Protein AF-A0A0L0VH19-F1 (afdb_monomer)

Sequence (248 aa):
MTRPLTIPPARSSHPLSLPSEVLTHKTHKNLTMKTFSLPVAFKRSDIYTRKRARSWRNSGPTYSRPVLSSCKFTTSSSNLLPYFDSHQFVTRLENEGLNREQSEGLMLAIEQVIDESMKNLITGLVTRIDFAKLKSEIQLVEKQDFALLKSENERLISELEKLKQRLREEITRTQASVRLDLNLEKGRIRDELGVRELKIREVDTRIEGEIGNLRTTMESVKFNILQYVVGTVASGGALLLAYIRMFR

Structure (mmCIF, N/CA/C/O backbone):
data_AF-A0A0L0VH19-F1
#
_entry.id   AF-A0A0L0VH19-F1
#
loop_
_atom_site.group_PDB
_atom_site.id
_atom_site.type_symbol
_atom_site.label_atom_id
_atom_site.label_alt_id
_atom_site.label_comp_id
_atom_site.label_asym_id
_atom_site.label_entity_id
_atom_site.label_seq_id
_atom_site.pdbx_PDB_ins_code
_atom_site.Cartn_x
_atom_site.Cartn_y
_atom_site.Cartn_z
_atom_site.occupancy
_atom_site.B_iso_or_equiv
_atom_site.auth_seq_id
_atom_site.auth_comp_id
_atom_site.auth_asym_id
_atom_site.auth_atom_id
_atom_site.pdbx_PDB_model_num
ATOM 1 N N . MET A 1 1 ? 0.232 -77.582 6.428 1.00 39.34 1 MET A N 1
ATOM 2 C CA . MET A 1 1 ? 1.529 -78.115 5.959 1.00 39.34 1 MET A CA 1
ATOM 3 C C . MET A 1 1 ? 2.062 -77.143 4.906 1.00 39.34 1 MET A C 1
ATOM 5 O O . MET A 1 1 ? 1.420 -76.990 3.884 1.00 39.34 1 MET A O 1
ATOM 9 N N . THR A 1 2 ? 2.974 -76.231 5.288 1.00 44.34 2 THR A N 1
ATOM 10 C CA . THR A 1 2 ? 4.435 -76.272 4.971 1.00 44.34 2 THR A CA 1
ATOM 11 C C . THR A 1 2 ? 4.718 -75.875 3.511 1.00 44.34 2 THR A C 1
ATOM 13 O O . THR A 1 2 ? 4.279 -76.599 2.637 1.00 44.34 2 THR A O 1
ATOM 16 N N . ARG A 1 3 ? 5.430 -74.808 3.110 1.00 50.88 3 ARG A N 1
ATOM 17 C CA . ARG A 1 3 ? 6.439 -73.878 3.677 1.00 50.88 3 ARG A CA 1
ATOM 18 C C . ARG A 1 3 ? 6.490 -72.606 2.784 1.00 50.88 3 ARG A C 1
ATOM 20 O O . ARG A 1 3 ? 6.230 -72.744 1.592 1.00 50.88 3 ARG A O 1
ATOM 27 N N . PRO A 1 4 ? 6.938 -71.435 3.275 1.00 54.12 4 PRO A N 1
ATOM 28 C CA . PRO A 1 4 ? 7.469 -70.351 2.440 1.00 54.12 4 PRO A CA 1
ATOM 29 C C . PRO A 1 4 ? 9.003 -70.246 2.573 1.00 54.12 4 PRO A C 1
ATOM 31 O O . PRO A 1 4 ? 9.503 -70.323 3.690 1.00 54.12 4 PRO A O 1
ATOM 34 N N . LEU A 1 5 ? 9.736 -70.090 1.461 1.00 41.78 5 LEU A N 1
ATOM 35 C CA . LEU A 1 5 ? 11.141 -69.620 1.326 1.00 41.78 5 LEU A CA 1
ATOM 36 C C . LEU A 1 5 ? 11.523 -69.794 -0.169 1.00 41.78 5 LEU A C 1
ATOM 38 O O . LEU A 1 5 ? 11.070 -70.756 -0.775 1.00 41.78 5 LEU A O 1
ATOM 42 N N . THR A 1 6 ? 12.269 -68.961 -0.897 1.00 54.12 6 THR A N 1
ATOM 43 C CA . THR A 1 6 ? 13.451 -68.145 -0.592 1.00 54.12 6 THR A CA 1
ATOM 44 C C . THR A 1 6 ? 13.657 -67.171 -1.764 1.00 54.12 6 THR A C 1
ATOM 46 O O . THR A 1 6 ? 13.583 -67.585 -2.919 1.00 54.12 6 THR A O 1
ATOM 49 N N . ILE A 1 7 ? 13.965 -65.903 -1.486 1.00 54.72 7 ILE A N 1
ATOM 50 C CA . ILE A 1 7 ? 14.471 -64.934 -2.476 1.00 54.72 7 ILE A CA 1
ATOM 51 C C . ILE A 1 7 ? 16.005 -65.072 -2.528 1.00 54.72 7 ILE A C 1
ATOM 53 O O . ILE A 1 7 ? 16.630 -64.950 -1.472 1.00 54.72 7 ILE A O 1
ATOM 57 N N . PRO A 1 8 ? 16.643 -65.312 -3.690 1.00 63.41 8 PRO A N 1
ATOM 58 C CA . PRO A 1 8 ? 18.100 -65.246 -3.812 1.00 63.41 8 PRO A CA 1
ATOM 59 C C . PRO A 1 8 ? 18.590 -63.800 -4.070 1.00 63.41 8 PRO A C 1
ATOM 61 O O . PRO A 1 8 ? 17.935 -63.064 -4.812 1.00 63.41 8 PRO A O 1
ATOM 64 N N . PRO A 1 9 ? 19.734 -63.368 -3.499 1.00 48.53 9 PRO A N 1
ATOM 65 C CA . PRO A 1 9 ? 20.272 -62.024 -3.704 1.00 48.53 9 PRO A CA 1
ATOM 66 C C . PRO A 1 9 ? 21.193 -61.888 -4.935 1.00 48.53 9 PRO A C 1
ATOM 68 O O . PRO A 1 9 ? 21.883 -62.820 -5.335 1.00 48.53 9 PRO A O 1
ATOM 71 N N . ALA A 1 10 ? 21.174 -60.663 -5.473 1.00 44.22 10 ALA A N 1
ATOM 72 C CA . ALA A 1 10 ? 22.127 -59.934 -6.322 1.00 44.22 10 ALA A CA 1
ATOM 73 C C . ALA A 1 10 ? 23.253 -60.698 -7.053 1.00 44.22 10 ALA A C 1
ATOM 75 O O . ALA A 1 10 ? 24.201 -61.190 -6.444 1.00 44.22 10 ALA A O 1
ATOM 76 N N . ARG A 1 11 ? 23.245 -60.608 -8.393 1.00 38.66 11 ARG A N 1
ATOM 77 C CA . ARG A 1 11 ? 24.418 -60.862 -9.241 1.00 38.66 11 ARG A CA 1
ATOM 78 C C . ARG A 1 11 ? 24.896 -59.557 -9.874 1.00 38.66 11 ARG A C 1
ATOM 80 O O . ARG A 1 11 ? 24.211 -58.972 -10.710 1.00 38.66 11 ARG A O 1
ATOM 87 N N . SER A 1 12 ? 26.077 -59.119 -9.454 1.00 42.97 12 SER A N 1
ATOM 88 C CA . SER A 1 12 ? 26.870 -58.076 -10.093 1.00 42.97 12 SER A CA 1
ATOM 89 C C . SER A 1 12 ? 27.322 -58.532 -11.483 1.00 42.97 12 SER A C 1
ATOM 91 O O . SER A 1 12 ? 27.797 -59.652 -11.668 1.00 42.97 12 SER A O 1
ATOM 93 N N . SER A 1 13 ? 27.194 -57.652 -12.472 1.00 42.62 13 SER A N 1
ATOM 94 C CA . SER A 1 13 ? 27.927 -57.770 -13.732 1.00 42.62 13 SER A CA 1
ATOM 95 C C . SER A 1 13 ? 28.378 -56.382 -14.172 1.00 42.62 13 SER A C 1
ATOM 97 O O . SER A 1 13 ? 27.581 -55.512 -14.509 1.00 42.62 13 SER A O 1
ATOM 99 N N . HIS A 1 14 ? 29.691 -56.179 -14.081 1.00 49.25 14 HIS A N 1
ATOM 100 C CA . HIS A 1 14 ? 30.424 -55.130 -14.779 1.00 49.25 14 HIS A CA 1
ATOM 101 C C . HIS A 1 14 ? 30.235 -55.271 -16.297 1.00 49.25 14 HIS A C 1
ATOM 103 O O . HIS A 1 14 ? 30.039 -56.386 -16.787 1.00 49.25 14 HIS A O 1
ATOM 109 N N . PRO A 1 15 ? 30.457 -54.184 -17.051 1.00 45.97 15 PRO A N 1
ATOM 110 C CA . PRO A 1 15 ? 31.447 -54.327 -18.111 1.00 45.97 15 PRO A CA 1
ATOM 111 C C . PRO A 1 15 ? 32.451 -53.168 -18.202 1.00 45.97 15 PRO A C 1
ATOM 113 O O . PRO A 1 15 ? 32.107 -51.993 -18.137 1.00 45.97 15 PRO A O 1
ATOM 116 N N . LEU A 1 16 ? 33.702 -53.600 -18.371 1.00 36.62 16 LEU A N 1
ATOM 117 C CA . LEU A 1 16 ? 34.764 -53.095 -19.247 1.00 36.62 16 LEU A CA 1
ATOM 118 C C . LEU A 1 16 ? 35.017 -51.580 -19.362 1.00 36.62 16 LEU A C 1
ATOM 120 O O . LEU A 1 16 ? 34.357 -50.841 -20.084 1.00 36.62 16 LEU A O 1
ATOM 124 N N . SER A 1 17 ? 36.141 -51.202 -18.761 1.00 37.06 17 SER A N 1
ATOM 125 C CA . SER A 1 17 ? 37.019 -50.083 -19.099 1.00 37.06 17 SER A CA 1
ATOM 126 C C . SER A 1 17 ? 37.873 -50.342 -20.353 1.00 37.06 17 SER A C 1
ATOM 128 O O . SER A 1 17 ? 38.359 -51.464 -20.500 1.00 37.06 17 SER A O 1
ATOM 130 N N . LEU A 1 18 ? 38.139 -49.287 -21.147 1.00 39.41 18 LEU A N 1
ATOM 131 C CA . LEU A 1 18 ? 39.429 -48.823 -21.741 1.00 39.41 18 LEU A CA 1
ATOM 132 C C . LEU A 1 18 ? 39.170 -47.995 -23.033 1.00 39.41 18 LEU A C 1
ATOM 134 O O . LEU A 1 18 ? 38.165 -48.257 -23.689 1.00 39.41 18 LEU A O 1
ATOM 138 N N . PRO A 1 19 ? 40.083 -47.114 -23.508 1.00 44.50 19 PRO A N 1
ATOM 139 C CA . PRO A 1 19 ? 41.173 -46.410 -22.830 1.00 44.50 19 PRO A CA 1
ATOM 140 C C . PRO A 1 19 ? 41.193 -44.881 -23.085 1.00 44.50 19 PRO A C 1
ATOM 142 O O . PRO A 1 19 ? 40.428 -44.314 -23.858 1.00 44.50 19 PRO A O 1
ATOM 145 N N . SER A 1 20 ? 42.126 -44.253 -22.379 1.00 33.34 20 SER A N 1
ATOM 146 C CA . SER A 1 20 ? 42.524 -42.850 -22.322 1.00 33.34 20 SER A CA 1
ATOM 147 C C . SER A 1 20 ? 42.915 -42.209 -23.659 1.00 33.34 20 SER A C 1
ATOM 149 O O . SER A 1 20 ? 43.685 -42.793 -24.415 1.00 33.34 20 SER A O 1
ATOM 151 N N . GLU A 1 21 ? 42.557 -40.936 -23.843 1.00 35.59 21 GLU A N 1
ATOM 152 C CA . GLU A 1 21 ? 43.347 -40.014 -24.661 1.00 35.59 21 GLU A CA 1
ATOM 153 C C . GLU A 1 21 ? 43.535 -38.673 -23.939 1.00 35.59 21 GLU A C 1
ATOM 155 O O . GLU A 1 21 ? 42.677 -38.176 -23.209 1.00 35.59 21 GLU A O 1
ATOM 160 N N . VAL A 1 22 ? 44.752 -38.167 -24.076 1.00 38.25 22 VAL A N 1
ATOM 161 C CA . VAL A 1 22 ? 45.419 -37.134 -23.291 1.00 38.25 22 VAL A CA 1
ATOM 162 C C . VAL A 1 22 ? 45.437 -35.851 -24.117 1.00 38.25 22 VAL A C 1
ATOM 164 O O . VAL A 1 22 ? 45.940 -35.917 -25.229 1.00 38.25 22 VAL A O 1
ATOM 167 N N . LEU A 1 23 ? 45.015 -34.694 -23.580 1.00 33.19 23 LEU A N 1
ATOM 168 C CA . LEU A 1 23 ? 45.788 -33.441 -23.711 1.00 33.19 23 LEU A CA 1
ATOM 169 C C . LEU A 1 23 ? 45.236 -32.255 -22.884 1.00 33.19 23 LEU A C 1
ATOM 171 O O . LEU A 1 23 ? 44.138 -31.751 -23.094 1.00 33.19 23 LEU A O 1
ATOM 175 N N . THR A 1 24 ? 46.122 -31.757 -22.017 1.00 39.09 24 THR A N 1
ATOM 176 C CA . THR A 1 24 ? 46.373 -30.348 -21.642 1.00 39.09 24 THR A CA 1
ATOM 177 C C . THR A 1 24 ? 45.331 -29.517 -20.883 1.00 39.09 24 THR A C 1
ATOM 179 O O . THR A 1 24 ? 44.468 -28.852 -21.443 1.00 39.09 24 THR A O 1
ATOM 182 N N . HIS A 1 25 ? 45.580 -29.432 -19.571 1.00 37.22 25 HIS A N 1
ATOM 183 C CA . HIS A 1 25 ? 45.718 -28.209 -18.764 1.00 37.22 25 HIS A CA 1
ATOM 184 C C . HIS A 1 25 ? 45.239 -26.871 -19.369 1.00 37.22 25 HIS A C 1
ATOM 186 O O . HIS A 1 25 ? 45.912 -26.279 -20.212 1.00 37.22 25 HIS A O 1
ATOM 192 N N . LYS A 1 26 ? 44.244 -26.256 -18.713 1.00 38.09 26 LYS A N 1
ATOM 193 C CA . LYS A 1 26 ? 44.323 -24.824 -18.386 1.00 38.09 26 LYS A CA 1
ATOM 194 C C . LYS A 1 26 ? 43.669 -24.523 -17.041 1.00 38.09 26 LYS A C 1
ATOM 196 O O . LYS A 1 26 ? 42.455 -24.474 -16.886 1.00 38.09 26 LYS A O 1
ATOM 201 N N . THR A 1 27 ? 44.534 -24.322 -16.059 1.00 39.97 27 THR A N 1
ATOM 202 C CA . THR A 1 27 ? 44.234 -23.895 -14.698 1.00 39.97 27 THR A CA 1
ATOM 203 C C . THR A 1 27 ? 43.676 -22.470 -14.729 1.00 39.97 27 THR A C 1
ATOM 205 O O . THR A 1 27 ? 44.427 -21.530 -14.986 1.00 39.97 27 THR A O 1
ATOM 208 N N . HIS A 1 28 ? 42.386 -22.277 -14.444 1.00 38.16 28 HIS A N 1
ATOM 209 C CA . HIS A 1 28 ? 41.876 -20.968 -14.034 1.00 38.16 28 HIS A CA 1
ATOM 210 C C . HIS A 1 28 ? 41.337 -21.025 -12.609 1.00 38.16 28 HIS A C 1
ATOM 212 O O . HIS A 1 28 ? 40.537 -21.867 -12.218 1.00 38.16 28 HIS A O 1
ATOM 218 N N . LYS A 1 29 ? 41.929 -20.128 -11.835 1.00 45.19 29 LYS A N 1
ATOM 219 C CA . LYS A 1 29 ? 41.914 -19.972 -10.394 1.00 45.19 29 LYS A CA 1
ATOM 220 C C . LYS A 1 29 ? 40.495 -19.687 -9.892 1.00 45.19 29 LYS A C 1
ATOM 222 O O . LYS A 1 29 ? 39.742 -18.965 -10.538 1.00 45.19 29 LYS A O 1
ATOM 227 N N . ASN A 1 30 ? 40.205 -20.239 -8.715 1.00 46.56 30 ASN A N 1
ATOM 228 C CA . ASN A 1 30 ? 39.099 -19.911 -7.818 1.00 46.56 30 ASN A CA 1
ATOM 229 C C . ASN A 1 30 ? 38.545 -18.489 -7.996 1.00 46.56 30 ASN A C 1
ATOM 231 O O . ASN A 1 30 ? 39.258 -17.516 -7.752 1.00 46.56 30 ASN A O 1
ATOM 235 N N . LEU A 1 31 ? 37.247 -18.384 -8.278 1.00 42.22 31 LEU A N 1
ATOM 236 C CA . LEU A 1 31 ? 36.473 -17.212 -7.893 1.00 42.22 31 LEU A CA 1
ATOM 237 C C . LEU A 1 31 ? 35.235 -17.688 -7.137 1.00 42.22 31 LEU A C 1
ATOM 239 O O . LEU A 1 31 ? 34.193 -18.003 -7.705 1.00 42.22 31 LEU A O 1
ATOM 243 N N . THR A 1 32 ? 35.394 -17.779 -5.821 1.00 47.69 32 THR A N 1
ATOM 244 C CA . THR A 1 32 ? 34.303 -17.847 -4.856 1.00 47.69 32 THR A CA 1
ATOM 245 C C . THR A 1 32 ? 33.336 -16.704 -5.152 1.00 47.69 32 THR A C 1
ATOM 247 O O . THR A 1 32 ? 33.653 -15.533 -4.938 1.00 47.69 32 THR A O 1
ATOM 250 N N . MET A 1 33 ? 32.150 -17.039 -5.658 1.00 36.50 33 MET A N 1
ATOM 251 C CA . MET A 1 33 ? 31.017 -16.121 -5.731 1.00 36.50 33 MET A CA 1
ATOM 252 C C . MET A 1 33 ? 30.623 -15.756 -4.298 1.00 36.50 33 MET A C 1
ATOM 254 O O . MET A 1 33 ? 29.826 -16.438 -3.659 1.00 36.50 33 MET A O 1
ATOM 258 N N . LYS A 1 34 ? 31.225 -14.689 -3.762 1.00 40.28 34 LYS A N 1
ATOM 259 C CA . LYS A 1 34 ? 30.694 -13.996 -2.591 1.00 40.28 34 LYS A CA 1
ATOM 260 C C . LYS A 1 34 ? 29.298 -13.511 -2.968 1.00 40.28 34 LYS A C 1
ATOM 262 O O . LYS A 1 34 ? 29.158 -12.591 -3.769 1.00 40.28 34 LYS A O 1
ATOM 267 N N . THR A 1 35 ? 28.277 -14.131 -2.385 1.00 47.16 35 THR A N 1
ATOM 268 C CA . THR A 1 35 ? 26.933 -13.564 -2.270 1.00 47.16 35 THR A CA 1
ATOM 269 C C . THR A 1 35 ? 27.062 -12.154 -1.708 1.00 47.16 35 THR A C 1
ATOM 271 O O . THR A 1 35 ? 27.354 -11.965 -0.529 1.00 47.16 35 THR A O 1
ATOM 274 N N . PHE A 1 36 ? 26.914 -11.167 -2.586 1.00 39.56 36 PHE A N 1
ATOM 275 C CA . PHE A 1 36 ? 26.941 -9.755 -2.245 1.00 39.56 36 PHE A CA 1
ATOM 276 C C . PHE A 1 36 ? 25.609 -9.416 -1.568 1.00 39.56 36 PHE A C 1
ATOM 278 O O . PHE A 1 36 ? 24.605 -9.131 -2.219 1.00 39.56 36 PHE A O 1
ATOM 285 N N . SER A 1 37 ? 25.581 -9.496 -0.242 1.00 46.84 37 SER A N 1
ATOM 286 C CA . SER A 1 37 ? 24.578 -8.825 0.575 1.00 46.84 37 SER A CA 1
ATOM 287 C C . SER A 1 37 ? 24.828 -7.320 0.478 1.00 46.84 37 SER A C 1
ATOM 289 O O . SER A 1 37 ? 25.727 -6.778 1.117 1.00 46.84 37 SER A O 1
ATOM 291 N N . LEU A 1 38 ? 24.056 -6.633 -0.365 1.00 41.97 38 LEU A N 1
ATOM 292 C CA . LEU A 1 38 ? 24.050 -5.173 -0.385 1.00 41.97 38 LEU A CA 1
ATOM 293 C C . LEU A 1 38 ? 23.340 -4.649 0.876 1.00 41.97 38 LEU A C 1
ATOM 295 O O . LEU A 1 38 ? 22.212 -5.071 1.147 1.00 41.97 38 LEU A O 1
ATOM 299 N N . PRO A 1 39 ? 23.935 -3.705 1.627 1.00 46.62 39 PRO A N 1
ATOM 300 C CA . PRO A 1 39 ? 23.187 -2.922 2.594 1.00 46.62 39 PRO A CA 1
ATOM 301 C C . PRO A 1 39 ? 22.273 -1.964 1.821 1.00 46.62 39 PRO A C 1
ATOM 303 O O . PRO A 1 39 ? 22.735 -1.136 1.035 1.00 46.62 39 PRO A O 1
ATOM 306 N N . VAL A 1 40 ? 20.961 -2.068 2.027 1.00 48.75 40 VAL A N 1
ATOM 307 C CA . VAL A 1 40 ? 20.004 -1.083 1.509 1.00 48.75 40 VAL A CA 1
ATOM 308 C C . VAL A 1 40 ? 20.131 0.186 2.354 1.00 48.75 40 VAL A C 1
ATOM 310 O O . VAL A 1 40 ? 19.414 0.385 3.329 1.00 48.75 40 VAL A O 1
ATOM 313 N N . ALA A 1 41 ? 21.065 1.059 1.983 1.00 51.12 41 ALA A N 1
ATOM 314 C CA . ALA A 1 41 ? 21.021 2.465 2.360 1.00 51.12 41 ALA A CA 1
ATOM 315 C C . ALA A 1 41 ? 20.070 3.176 1.386 1.00 51.12 41 ALA A C 1
ATOM 317 O O . ALA A 1 41 ? 20.467 3.664 0.328 1.00 51.12 41 ALA A O 1
ATOM 318 N N . PHE A 1 42 ? 18.780 3.178 1.723 1.00 40.44 42 PHE A N 1
ATOM 319 C CA . PHE A 1 42 ? 17.744 3.874 0.965 1.00 40.44 42 PHE A CA 1
ATOM 320 C C . PHE A 1 42 ? 17.840 5.380 1.242 1.00 40.44 42 PHE A C 1
ATOM 322 O O . PHE A 1 42 ? 17.275 5.895 2.207 1.00 40.44 42 PHE A O 1
ATOM 329 N N . LYS A 1 43 ? 18.595 6.098 0.405 1.00 42.28 43 LYS A N 1
ATOM 330 C CA . LYS A 1 43 ? 18.593 7.562 0.394 1.00 42.28 43 LYS A CA 1
ATOM 331 C C . LYS A 1 43 ? 17.300 8.017 -0.282 1.00 42.28 43 LYS A C 1
ATOM 333 O O . LYS A 1 43 ? 17.128 7.871 -1.487 1.00 42.28 43 LYS A O 1
ATOM 338 N N . ARG A 1 44 ? 16.370 8.496 0.541 1.00 42.09 44 ARG A N 1
ATOM 339 C CA . ARG A 1 44 ? 15.038 8.973 0.163 1.00 42.09 44 ARG A CA 1
ATOM 340 C C . ARG A 1 44 ? 15.188 10.257 -0.664 1.00 42.09 44 ARG A C 1
ATOM 342 O O . ARG A 1 44 ? 15.421 11.319 -0.100 1.00 42.09 44 ARG A O 1
ATOM 349 N N . SER A 1 45 ? 15.120 10.159 -1.990 1.00 39.62 45 SER A N 1
ATOM 350 C CA . SER A 1 45 ? 14.823 11.304 -2.850 1.00 39.62 45 SER A CA 1
ATOM 351 C C . SER A 1 45 ? 13.311 11.372 -3.038 1.00 39.62 45 SER A C 1
ATOM 353 O O . SER A 1 45 ? 12.677 10.456 -3.565 1.00 39.62 45 SER A O 1
ATOM 355 N N . ASP A 1 46 ? 12.730 12.449 -2.523 1.00 46.56 46 ASP A N 1
ATOM 356 C CA . ASP A 1 46 ? 11.309 12.749 -2.597 1.00 46.56 46 ASP A CA 1
ATOM 357 C C . ASP A 1 46 ? 10.866 12.930 -4.055 1.00 46.56 46 ASP A C 1
ATOM 359 O O . ASP A 1 46 ? 11.120 13.958 -4.680 1.00 46.56 46 ASP A O 1
ATOM 363 N N . ILE A 1 47 ? 10.152 11.941 -4.596 1.00 46.44 47 ILE A N 1
ATOM 364 C CA . ILE A 1 47 ? 9.308 12.126 -5.780 1.00 46.44 47 ILE A CA 1
ATOM 365 C C . ILE A 1 47 ? 7.875 12.305 -5.279 1.00 46.44 47 ILE A C 1
ATOM 367 O O . ILE A 1 47 ? 7.129 11.349 -5.064 1.00 46.44 47 ILE A O 1
ATOM 371 N N . TYR A 1 48 ? 7.494 13.565 -5.075 1.00 41.84 48 TYR A N 1
ATOM 372 C CA . TYR A 1 48 ? 6.116 13.971 -4.813 1.00 41.84 48 TYR A CA 1
ATOM 373 C C . TYR A 1 48 ? 5.263 13.725 -6.068 1.00 41.84 48 TYR A C 1
ATOM 375 O O . TYR A 1 48 ? 5.111 14.594 -6.922 1.00 41.84 48 TYR A O 1
ATOM 383 N N . THR A 1 49 ? 4.642 12.550 -6.176 1.00 49.59 49 THR A N 1
ATOM 384 C CA . THR A 1 49 ? 3.441 12.407 -7.009 1.00 49.59 49 THR A CA 1
ATOM 385 C C . THR A 1 49 ? 2.223 12.656 -6.132 1.00 49.59 49 THR A C 1
ATOM 387 O O . THR A 1 49 ? 1.728 11.796 -5.408 1.00 49.59 49 THR A O 1
ATOM 390 N N . ARG A 1 50 ? 1.731 13.897 -6.181 1.00 43.59 50 ARG A N 1
ATOM 391 C CA . ARG A 1 50 ? 0.485 14.328 -5.542 1.00 43.59 50 ARG A CA 1
ATOM 392 C C . ARG A 1 50 ? -0.710 13.717 -6.282 1.00 43.59 50 ARG A C 1
ATOM 394 O O . ARG A 1 50 ? -1.437 14.415 -6.982 1.00 43.59 50 ARG A O 1
ATOM 401 N N . LYS A 1 51 ? -0.945 12.411 -6.134 1.00 45.09 51 LYS A N 1
ATOM 402 C CA . LYS A 1 51 ? -2.264 11.843 -6.436 1.00 45.09 51 LYS A CA 1
ATOM 403 C C . LYS A 1 51 ? -3.188 12.177 -5.272 1.00 45.09 51 LYS A C 1
ATOM 405 O O . LYS A 1 51 ? -3.020 11.704 -4.155 1.00 45.09 51 LYS A O 1
ATOM 410 N N . ARG A 1 52 ? -4.128 13.075 -5.568 1.00 42.22 52 ARG A N 1
ATOM 411 C CA . ARG A 1 52 ? -5.224 13.559 -4.725 1.00 42.22 52 ARG A CA 1
ATOM 412 C C . ARG A 1 52 ? -5.849 12.387 -3.959 1.00 42.22 52 ARG A C 1
ATOM 414 O O . ARG A 1 52 ? -6.589 11.592 -4.536 1.00 42.22 52 ARG A O 1
ATOM 421 N N . ALA A 1 53 ? -5.516 12.282 -2.674 1.00 41.56 53 ALA A N 1
ATOM 422 C CA . ALA A 1 53 ? -6.145 11.349 -1.758 1.00 41.56 53 ALA A CA 1
ATOM 423 C C . ALA A 1 53 ? -7.649 11.636 -1.763 1.00 41.56 53 ALA A C 1
ATOM 425 O O . ALA A 1 53 ? -8.085 12.734 -1.407 1.00 41.56 53 ALA A O 1
ATOM 426 N N . ARG A 1 54 ? -8.446 10.664 -2.218 1.00 45.56 54 ARG A N 1
ATOM 427 C CA . ARG A 1 54 ? -9.873 10.651 -1.902 1.00 45.56 54 ARG A CA 1
ATOM 428 C C . ARG A 1 54 ? -9.943 10.612 -0.384 1.00 45.56 54 ARG A C 1
ATOM 430 O O . ARG A 1 54 ? -9.307 9.757 0.228 1.00 45.56 54 ARG A O 1
ATOM 437 N N . SER A 1 55 ? -10.615 11.596 0.203 1.00 43.06 55 SER A N 1
ATOM 438 C CA . SER A 1 55 ? -10.777 11.666 1.643 1.00 43.06 55 SER A CA 1
ATOM 439 C C . SER A 1 55 ? -11.437 10.374 2.106 1.00 43.06 55 SER A C 1
ATOM 441 O O . SER A 1 55 ? -12.603 10.104 1.818 1.00 43.06 55 SER A O 1
ATOM 443 N N . TRP A 1 56 ? -10.669 9.563 2.824 1.00 37.69 56 TRP A N 1
ATOM 444 C CA . TRP A 1 56 ? -11.237 8.608 3.752 1.00 37.69 56 TRP A CA 1
ATOM 445 C C . TRP A 1 56 ? -11.933 9.464 4.800 1.00 37.69 56 TRP A C 1
ATOM 447 O O . TRP A 1 56 ? -11.315 10.016 5.709 1.00 37.69 56 TRP A O 1
ATOM 457 N N . ARG A 1 57 ? -13.224 9.704 4.570 1.00 38.50 57 ARG A N 1
ATOM 458 C CA . ARG A 1 57 ? -14.126 10.255 5.566 1.00 38.50 57 ARG A CA 1
ATOM 459 C C . ARG A 1 57 ? -14.174 9.179 6.648 1.00 38.50 57 ARG A C 1
ATOM 461 O O . ARG A 1 57 ? -14.915 8.214 6.526 1.00 38.50 57 ARG A O 1
ATOM 468 N N . ASN A 1 58 ? -13.274 9.294 7.623 1.00 44.66 58 ASN A N 1
ATOM 469 C CA . ASN A 1 58 ? -13.267 8.478 8.824 1.00 44.66 58 ASN A CA 1
ATOM 470 C C . ASN A 1 58 ? -14.590 8.732 9.547 1.00 44.66 58 ASN A C 1
ATOM 472 O O . ASN A 1 58 ? -14.714 9.672 10.327 1.00 44.66 58 ASN A O 1
ATOM 476 N N . SER A 1 59 ? -15.586 7.894 9.291 1.00 46.97 59 SER A N 1
ATOM 477 C CA . SER A 1 59 ? -16.600 7.560 10.279 1.00 46.97 59 SER A CA 1
ATOM 478 C C . SER A 1 59 ? -15.889 6.744 11.357 1.00 46.97 59 SER A C 1
ATOM 480 O O . SER A 1 59 ? -15.881 5.516 11.339 1.00 46.97 59 SER A O 1
ATOM 482 N N . GLY A 1 60 ? -15.190 7.447 12.254 1.00 42.00 60 GLY A N 1
ATOM 483 C CA . GLY A 1 60 ? -14.720 6.846 13.495 1.00 42.00 60 GLY A CA 1
ATOM 484 C C . GLY A 1 60 ? -15.921 6.277 14.259 1.00 42.00 60 GLY A C 1
ATOM 485 O O . GLY A 1 60 ? -17.026 6.811 14.115 1.00 42.00 60 GLY A O 1
ATOM 486 N N . PRO A 1 61 ? -15.744 5.213 15.058 1.00 49.56 61 PRO A N 1
ATOM 487 C CA . PRO A 1 61 ? -16.798 4.771 15.949 1.00 49.56 61 PRO A CA 1
ATOM 488 C C . PRO A 1 61 ? -17.129 5.950 16.859 1.00 49.56 61 PRO A C 1
ATOM 490 O O . PRO A 1 61 ? -16.271 6.448 17.591 1.00 49.56 61 PRO A O 1
ATOM 493 N N . THR A 1 62 ? -18.361 6.439 16.771 1.00 45.25 62 THR A N 1
ATOM 494 C CA . THR A 1 62 ? -18.937 7.300 17.792 1.00 45.25 62 THR A CA 1
ATOM 495 C C . THR A 1 62 ? -18.899 6.499 19.081 1.00 45.25 62 THR A C 1
ATOM 497 O O . THR A 1 62 ? -19.737 5.627 19.296 1.00 45.25 62 THR A O 1
ATOM 500 N N . TYR A 1 63 ? -17.887 6.746 19.911 1.00 43.22 63 TYR A N 1
ATOM 501 C CA . TYR A 1 63 ? -17.914 6.350 21.306 1.00 43.22 63 TYR A CA 1
ATOM 502 C C . TYR A 1 63 ? -19.094 7.094 21.918 1.00 43.22 63 TYR A C 1
ATOM 504 O O . TYR A 1 63 ? -18.988 8.268 22.280 1.00 43.22 63 TYR A O 1
ATOM 512 N N . SER A 1 64 ? -20.248 6.430 21.949 1.00 42.12 64 SER A N 1
ATOM 513 C CA . SER A 1 64 ? -21.373 6.828 22.772 1.00 42.12 64 SER A CA 1
ATOM 514 C C . SER A 1 64 ? -20.838 6.875 24.190 1.00 42.12 64 SER A C 1
ATOM 516 O O . SER A 1 64 ? -20.614 5.843 24.818 1.00 42.12 64 SER A O 1
ATOM 518 N N . ARG A 1 65 ? -20.528 8.088 24.660 1.00 43.62 65 ARG A N 1
ATOM 519 C CA . ARG A 1 65 ? -20.257 8.325 26.072 1.00 43.62 65 ARG A CA 1
ATOM 520 C C . ARG A 1 65 ? -21.406 7.665 26.831 1.00 43.62 65 ARG A C 1
ATOM 522 O O . ARG A 1 65 ? -22.551 7.981 26.491 1.00 43.62 65 ARG A O 1
ATOM 529 N N . PRO A 1 66 ? -21.150 6.780 27.810 1.00 45.25 66 PRO A N 1
ATOM 530 C CA . PRO A 1 66 ? -22.208 6.394 28.717 1.00 45.25 66 PRO A CA 1
ATOM 531 C C . PRO A 1 66 ? -22.699 7.704 29.319 1.00 45.25 66 PRO A C 1
ATOM 533 O O . PRO A 1 66 ? -21.948 8.439 29.968 1.00 45.25 66 PRO A O 1
ATOM 536 N N . VAL A 1 67 ? -23.930 8.064 28.972 1.00 52.28 67 VAL A N 1
ATOM 537 C CA . VAL A 1 67 ? -24.644 9.128 29.647 1.00 52.28 67 VAL A CA 1
ATOM 538 C C . VAL A 1 67 ? -24.775 8.582 31.055 1.00 52.28 67 VAL A C 1
ATOM 540 O O . VAL A 1 67 ? -25.626 7.735 31.307 1.00 52.28 67 VAL A O 1
ATOM 543 N N . LEU A 1 68 ? -23.871 8.983 31.956 1.00 48.31 68 LEU A N 1
ATOM 544 C CA . LEU A 1 68 ? -24.172 8.917 33.373 1.00 48.31 68 LEU A CA 1
ATOM 545 C C . LEU A 1 68 ? -25.426 9.766 33.506 1.00 48.31 68 LEU A C 1
ATOM 547 O O . LEU A 1 68 ? -25.359 10.997 33.509 1.00 48.31 68 LEU A O 1
ATOM 551 N N . SER A 1 69 ? -26.572 9.089 33.507 1.00 53.47 69 SER A N 1
ATOM 552 C CA . SER A 1 69 ? -27.833 9.639 33.948 1.00 53.47 69 SER A CA 1
ATOM 553 C C . SER A 1 69 ? -27.525 10.273 35.287 1.00 53.47 69 SER A C 1
ATOM 555 O O . SER A 1 69 ? -27.227 9.587 36.261 1.00 53.47 69 SER A O 1
ATOM 557 N N . SER A 1 70 ? -27.458 11.603 35.280 1.00 49.81 70 SER A N 1
ATOM 558 C CA . SER A 1 70 ? -27.285 12.407 36.471 1.00 49.81 70 SER A CA 1
ATOM 559 C C . SER A 1 70 ? -28.396 11.972 37.415 1.00 49.81 70 SER A C 1
ATOM 561 O O . SER A 1 70 ? -29.561 12.303 37.190 1.00 49.81 70 SER A O 1
ATOM 563 N N . CYS A 1 71 ? -28.046 11.172 38.425 1.00 43.91 71 CYS A N 1
ATOM 564 C CA . CYS A 1 71 ? -28.895 10.951 39.578 1.00 43.91 71 CYS A CA 1
ATOM 565 C C . CYS A 1 71 ? -29.060 12.323 40.217 1.00 43.91 71 CYS A C 1
ATOM 567 O O . CYS A 1 71 ? -28.240 12.768 41.020 1.00 43.91 71 CYS A O 1
ATOM 569 N N . LYS A 1 72 ? -30.090 13.046 39.779 1.00 43.59 72 LYS A N 1
ATOM 570 C CA . LYS A 1 72 ? -30.575 14.225 40.468 1.00 43.59 72 LYS A CA 1
ATOM 571 C C . LYS A 1 72 ? -31.100 13.702 41.793 1.00 43.59 72 LYS A C 1
ATOM 573 O O . LYS A 1 72 ? -32.211 13.190 41.859 1.00 43.59 72 LYS A O 1
ATOM 578 N N . PHE A 1 73 ? -30.272 13.776 42.829 1.00 46.16 73 PHE A N 1
ATOM 579 C CA . PHE A 1 73 ? -30.737 13.648 44.198 1.00 46.16 73 PHE A CA 1
ATOM 580 C C . PHE A 1 73 ? -31.665 14.834 44.453 1.00 46.16 73 PHE A C 1
ATOM 582 O O . PHE A 1 73 ? -31.233 15.927 44.807 1.00 46.16 73 PHE A O 1
ATOM 589 N N . THR A 1 74 ? -32.952 14.647 44.185 1.00 48.50 74 THR A N 1
ATOM 590 C CA . THR A 1 74 ? -33.993 15.517 44.710 1.00 48.50 74 THR A CA 1
ATOM 591 C C . THR A 1 74 ? -33.997 15.318 46.213 1.00 48.50 74 THR A C 1
ATOM 593 O O . THR A 1 74 ? -34.424 14.274 46.700 1.00 48.50 74 THR A O 1
ATOM 596 N N . THR A 1 75 ? -33.502 16.306 46.954 1.00 49.28 75 THR A N 1
ATOM 597 C CA . THR A 1 75 ? -33.808 16.419 48.376 1.00 49.28 75 THR A CA 1
ATOM 598 C C . THR A 1 75 ? -35.316 16.598 48.459 1.00 49.28 75 THR A C 1
ATOM 600 O O . THR A 1 75 ? -35.833 17.651 48.081 1.00 49.28 75 THR A O 1
ATOM 603 N N . SER A 1 76 ? -36.031 15.548 48.857 1.00 50.28 76 SER A N 1
ATOM 604 C CA . SER A 1 76 ? -37.439 15.650 49.220 1.00 50.28 76 SER A CA 1
ATOM 605 C C . SER A 1 76 ? -37.568 16.810 50.197 1.00 50.28 76 SER A C 1
ATOM 607 O O . SER A 1 76 ? -36.904 16.808 51.236 1.00 50.28 76 SER A O 1
ATOM 609 N N . SER A 1 77 ? -38.337 17.828 49.805 1.00 51.38 77 SER A N 1
ATOM 610 C CA . SER A 1 77 ? -38.614 19.016 50.602 1.00 51.38 77 SER A CA 1
ATOM 611 C C . SER A 1 77 ? -38.900 18.585 52.033 1.00 51.38 77 SER A C 1
ATOM 613 O O . SER A 1 77 ? -39.680 17.657 52.242 1.00 51.38 77 SER A O 1
ATOM 615 N N . SER A 1 78 ? -38.223 19.208 52.997 1.00 52.62 78 SER A N 1
ATOM 616 C CA . SER A 1 78 ? -38.461 18.998 54.419 1.00 52.62 78 SER A CA 1
ATOM 617 C C . SER A 1 78 ? -39.952 19.182 54.682 1.00 52.62 78 SER A C 1
ATOM 619 O O . SER A 1 78 ? -40.436 20.313 54.743 1.00 52.62 78 SER A O 1
ATOM 621 N N . ASN A 1 79 ? -40.688 18.073 54.769 1.00 53.91 79 ASN A N 1
ATOM 622 C CA . ASN A 1 79 ? -42.040 18.081 55.290 1.00 53.91 79 ASN A CA 1
ATOM 623 C C . ASN A 1 79 ? -41.913 18.704 56.675 1.00 53.91 79 ASN A C 1
ATOM 625 O O . ASN A 1 79 ? -41.202 18.165 57.522 1.00 53.91 79 ASN A O 1
ATOM 629 N N . LEU A 1 80 ? -42.505 19.887 56.849 1.00 52.59 80 LEU A N 1
ATOM 630 C CA . LEU A 1 80 ? -42.657 20.530 58.145 1.00 52.59 80 LEU A CA 1
ATOM 631 C C . LEU A 1 80 ? -43.186 19.456 59.093 1.00 52.59 80 LEU A C 1
ATOM 633 O O . LEU A 1 80 ? -44.294 18.957 58.895 1.00 52.59 80 LEU A O 1
ATOM 637 N N . LEU A 1 81 ? -42.340 19.026 60.031 1.00 57.34 81 LEU A N 1
ATOM 638 C CA . LEU A 1 81 ? -42.689 17.994 60.995 1.00 57.34 81 LEU A CA 1
ATOM 639 C C . LEU A 1 81 ? -43.983 18.461 61.679 1.00 57.34 81 LEU A C 1
ATOM 641 O O . LEU A 1 81 ? -44.000 19.598 62.162 1.00 57.34 81 LEU A O 1
ATOM 645 N N . PRO A 1 82 ? -45.068 17.668 61.696 1.00 59.78 82 PRO A N 1
ATOM 646 C CA . PRO A 1 82 ? -46.262 18.033 62.443 1.00 59.78 82 PRO A CA 1
ATOM 647 C C . PRO A 1 82 ? -45.866 18.189 63.915 1.00 59.78 82 PRO A C 1
ATOM 649 O O . PRO A 1 82 ? -45.573 17.207 64.591 1.00 59.78 82 PRO A O 1
ATOM 652 N N . TYR A 1 83 ? -45.754 19.431 64.381 1.00 70.00 83 TYR A N 1
ATOM 653 C CA . TYR A 1 83 ? -45.349 19.736 65.747 1.00 70.00 83 TYR A CA 1
ATOM 654 C C . TYR A 1 83 ? -46.531 19.440 66.665 1.00 70.00 83 TYR A C 1
ATOM 656 O O . TYR A 1 83 ? -47.580 20.079 66.559 1.00 70.00 83 TYR A O 1
ATOM 664 N N . PHE A 1 84 ? -46.387 18.425 67.511 1.00 79.69 84 PHE A N 1
ATOM 665 C CA . PHE A 1 84 ? -47.412 18.070 68.478 1.00 79.69 84 PHE A CA 1
ATOM 666 C C . PHE A 1 84 ? -47.362 19.074 69.642 1.00 79.69 84 PHE A C 1
ATOM 668 O O . PHE A 1 84 ? -46.375 19.136 70.371 1.00 79.69 84 PHE A O 1
ATOM 675 N N . ASP A 1 85 ? -48.407 19.890 69.794 1.00 83.25 85 ASP A N 1
ATOM 676 C CA . ASP A 1 85 ? -48.497 20.893 70.860 1.00 83.25 85 ASP A CA 1
ATOM 677 C C . ASP A 1 85 ? -49.110 20.284 72.132 1.00 83.25 85 ASP A C 1
ATOM 679 O O . ASP A 1 85 ? -50.334 20.186 72.282 1.00 83.25 85 ASP A O 1
ATOM 683 N N . SER A 1 86 ? -48.238 19.893 73.064 1.00 86.00 86 SER A N 1
ATOM 684 C CA . SER A 1 86 ? -48.621 19.289 74.345 1.00 86.00 86 SER A CA 1
ATOM 685 C C . SER A 1 86 ? -49.472 20.217 75.218 1.00 86.00 86 SER A C 1
ATOM 687 O O . SER A 1 86 ? -50.354 19.753 75.940 1.00 86.00 86 SER A O 1
ATOM 689 N N . HIS A 1 87 ? -49.271 21.537 75.140 1.00 86.06 87 HIS A N 1
ATOM 690 C CA . HIS A 1 87 ? -50.008 22.493 75.970 1.00 86.06 87 HIS A CA 1
ATOM 691 C C . HIS A 1 87 ? -51.439 22.684 75.464 1.00 86.06 87 HIS A C 1
ATOM 693 O O . HIS A 1 87 ? -52.395 22.707 76.248 1.00 86.06 87 HIS A O 1
ATOM 699 N N . GLN A 1 88 ? -51.607 22.789 74.144 1.00 86.06 88 GLN A N 1
ATOM 700 C CA . GLN A 1 88 ? -52.932 22.884 73.538 1.00 86.06 88 GLN A CA 1
ATOM 701 C C . GLN A 1 88 ? -53.753 21.610 73.777 1.00 86.06 88 GLN A C 1
ATOM 703 O O . GLN A 1 88 ? -54.972 21.691 73.931 1.00 86.06 88 GLN A O 1
ATOM 708 N N . PHE A 1 89 ? -53.100 20.448 73.833 1.00 87.81 89 PHE A N 1
ATOM 709 C CA . PHE A 1 89 ? -53.749 19.178 74.142 1.00 87.81 89 PHE A CA 1
ATOM 710 C C . PHE A 1 89 ? -54.271 19.131 75.587 1.00 87.81 89 PHE A C 1
ATOM 712 O O . PHE A 1 89 ? -55.457 18.882 75.799 1.00 87.81 89 PHE A O 1
ATOM 719 N N . VAL A 1 90 ? -53.432 19.479 76.569 1.00 90.44 90 VAL A N 1
ATOM 720 C CA . VAL A 1 90 ? -53.822 19.531 77.992 1.00 90.44 90 VAL A CA 1
ATOM 721 C C . VAL A 1 90 ? -54.948 20.542 78.227 1.00 90.44 90 VAL A C 1
ATOM 723 O O . VAL A 1 90 ? -55.936 20.216 78.879 1.00 90.44 90 VAL A O 1
ATOM 726 N N . THR A 1 91 ? -54.859 21.731 77.620 1.00 88.06 91 THR A N 1
ATOM 727 C CA . THR A 1 91 ? -55.885 22.784 77.756 1.00 88.06 91 THR A CA 1
ATOM 728 C C . THR A 1 91 ? -57.254 22.328 77.235 1.00 88.06 91 THR A C 1
ATOM 730 O O . THR A 1 91 ? -58.292 22.683 77.788 1.00 88.06 91 THR A O 1
ATOM 733 N N . ARG A 1 92 ? -57.289 21.534 76.156 1.00 88.25 92 ARG A N 1
ATOM 734 C CA . ARG A 1 92 ? -58.548 20.980 75.635 1.00 88.25 92 ARG A CA 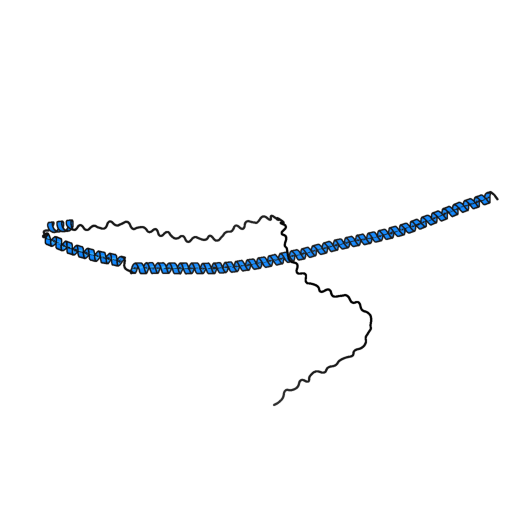1
ATOM 735 C C . ARG A 1 92 ? -59.153 19.946 76.581 1.00 88.25 92 ARG A C 1
ATOM 737 O O . ARG A 1 92 ? -60.355 19.995 76.803 1.00 88.25 92 ARG A O 1
ATOM 744 N N . LEU A 1 93 ? -58.334 19.070 77.158 1.00 89.12 93 LEU A N 1
ATOM 745 C CA . LEU A 1 93 ? -58.798 18.061 78.115 1.00 89.12 93 LEU A CA 1
ATOM 746 C C . LEU A 1 93 ? -59.358 18.700 79.394 1.00 89.12 93 LEU A C 1
ATOM 748 O O . LEU A 1 93 ? -60.382 18.260 79.912 1.00 89.12 93 LEU A O 1
ATOM 752 N N . GLU A 1 94 ? -58.743 19.786 79.860 1.00 90.69 94 GLU A N 1
ATOM 753 C CA . GLU A 1 94 ? -59.265 20.580 80.980 1.00 90.69 94 GLU A CA 1
ATOM 754 C C . GLU A 1 94 ? -60.634 21.195 80.670 1.00 90.69 94 GLU A C 1
ATOM 756 O O . GLU A 1 94 ? -61.545 21.129 81.494 1.00 90.69 94 GLU A O 1
ATOM 761 N N . ASN A 1 95 ? -60.812 21.734 79.459 1.00 89.44 95 ASN A N 1
ATOM 762 C CA . ASN A 1 95 ? -62.099 22.277 79.011 1.00 89.44 95 ASN A CA 1
ATOM 763 C C . ASN A 1 95 ? -63.189 21.199 78.866 1.00 89.44 95 ASN A C 1
ATOM 765 O O . ASN A 1 95 ? -64.375 21.519 78.935 1.00 89.44 95 ASN A O 1
ATOM 769 N N . GLU A 1 96 ? -62.804 19.935 78.687 1.00 86.81 96 GLU A N 1
ATOM 770 C CA . GLU A 1 96 ? -63.708 18.778 78.662 1.00 86.81 96 GLU A CA 1
ATOM 771 C C . GLU A 1 96 ? -63.997 18.204 80.065 1.00 86.81 96 GLU A C 1
ATOM 773 O O . GLU A 1 96 ? -64.741 17.233 80.198 1.00 86.81 96 GLU A O 1
ATOM 778 N N . GLY A 1 97 ? -63.480 18.840 81.124 1.00 86.38 97 GLY A N 1
ATOM 779 C CA . GLY A 1 97 ? -63.804 18.528 82.519 1.00 86.38 97 GLY A CA 1
ATOM 780 C C . GLY A 1 97 ? -62.819 17.594 83.226 1.00 86.38 97 GLY A C 1
ATOM 781 O O . GLY A 1 97 ? -63.132 17.110 84.315 1.00 86.38 97 GLY A O 1
ATOM 782 N N . LEU A 1 98 ? -61.643 17.333 82.644 1.00 86.38 98 LEU A N 1
ATOM 783 C CA . LEU A 1 98 ? -60.573 16.555 83.280 1.00 86.38 98 LEU A CA 1
ATOM 784 C C . LEU A 1 98 ? -59.713 17.439 84.189 1.00 86.38 98 LEU A C 1
ATOM 786 O O . LEU A 1 98 ? -59.411 18.587 83.866 1.00 86.38 98 LEU A O 1
ATOM 790 N N . ASN A 1 99 ? -59.278 16.894 85.327 1.00 89.38 99 ASN A N 1
ATOM 791 C CA . ASN A 1 99 ? -58.354 17.609 86.204 1.00 89.38 99 ASN A CA 1
ATOM 792 C C . ASN A 1 99 ? -56.968 17.715 85.546 1.00 89.38 99 ASN A C 1
ATOM 794 O O . ASN A 1 99 ? -56.551 16.793 84.839 1.00 89.38 99 ASN A O 1
ATOM 798 N N . ARG A 1 100 ? -56.218 18.791 85.816 1.00 86.69 100 ARG A N 1
ATOM 799 C CA . ARG A 1 100 ? -54.935 19.057 85.139 1.00 86.69 100 ARG A CA 1
ATOM 800 C C . ARG A 1 100 ? -53.943 17.895 85.241 1.00 86.69 100 ARG A C 1
ATOM 802 O O . ARG A 1 100 ? -53.360 17.502 84.237 1.00 86.69 100 ARG A O 1
ATOM 809 N N . GLU A 1 101 ? -53.832 17.279 86.417 1.00 87.75 101 GLU A N 1
ATOM 810 C CA . GLU A 1 101 ? -52.954 16.119 86.640 1.00 87.75 101 GLU A CA 1
ATOM 811 C C . GLU A 1 101 ? -53.329 14.904 85.770 1.00 87.75 101 GLU A C 1
ATOM 813 O O . GLU A 1 101 ? -52.460 14.164 85.311 1.00 87.75 101 GLU A O 1
ATOM 818 N N . GLN A 1 102 ? -54.623 14.702 85.499 1.00 88.81 102 GLN A N 1
ATOM 819 C CA . GLN A 1 102 ? -55.100 13.612 84.642 1.00 88.81 102 GLN A CA 1
ATOM 820 C C . GLN A 1 102 ? -54.819 13.909 83.165 1.00 88.81 102 GLN A C 1
ATOM 822 O O . GLN A 1 102 ? -54.399 13.020 82.424 1.00 88.81 102 GLN A O 1
ATOM 827 N N . SER A 1 103 ? -55.003 15.164 82.751 1.00 90.81 103 SER A N 1
ATOM 828 C CA . SER A 1 103 ? -54.708 15.638 81.397 1.00 90.81 103 SER A CA 1
ATOM 829 C C . SER A 1 103 ? -53.213 15.557 81.072 1.00 90.81 103 SER A C 1
ATOM 831 O O . SER A 1 103 ? -52.837 15.105 79.991 1.00 90.81 103 SER A O 1
ATOM 833 N N . GLU A 1 104 ? -52.351 15.926 82.021 1.00 89.44 104 GLU A N 1
ATOM 834 C CA . GLU A 1 104 ? -50.895 15.791 81.903 1.00 89.44 104 GLU A CA 1
ATOM 835 C C . GLU A 1 104 ? -50.465 14.314 81.870 1.00 89.44 104 GLU A C 1
ATOM 837 O O . GLU A 1 104 ? -49.629 13.934 81.050 1.00 89.44 104 GLU A O 1
ATOM 842 N N . GLY A 1 105 ? -51.088 13.448 82.676 1.00 89.38 105 GLY A N 1
ATOM 843 C CA . GLY A 1 105 ? -50.838 12.004 82.632 1.00 89.38 105 GLY A CA 1
ATOM 844 C C . GLY A 1 105 ? -51.201 11.359 81.286 1.00 89.38 105 GLY A C 1
ATOM 845 O O . GLY A 1 105 ? -50.435 10.553 80.757 1.00 89.38 105 GLY A O 1
ATOM 846 N N . LEU A 1 106 ? -52.340 11.741 80.695 1.00 88.06 106 LEU A N 1
ATOM 847 C CA . LEU A 1 106 ? -52.758 11.268 79.368 1.00 88.06 106 LEU A CA 1
ATOM 848 C C . LEU A 1 106 ? -51.851 11.788 78.252 1.00 88.06 106 LEU A C 1
ATOM 850 O O . LEU A 1 106 ? -51.548 11.050 77.314 1.00 88.06 106 LEU A O 1
ATOM 854 N N . MET A 1 107 ? -51.391 13.033 78.368 1.00 91.62 107 MET A N 1
ATOM 855 C CA . MET A 1 107 ? -50.398 13.593 77.462 1.00 91.62 107 MET A CA 1
ATOM 856 C C . MET A 1 107 ? -49.120 12.749 77.482 1.00 91.62 107 MET A C 1
ATOM 858 O O . MET A 1 107 ? -48.720 12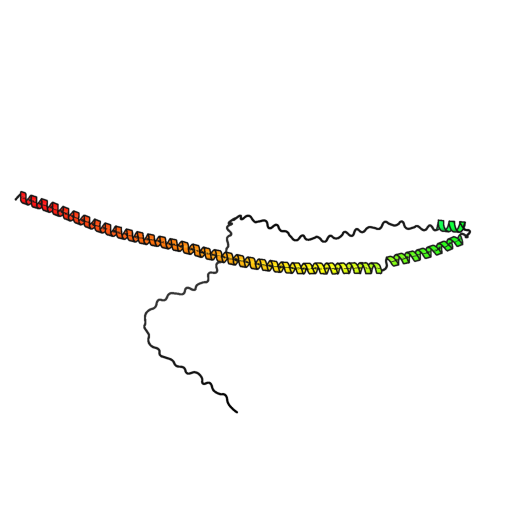.214 76.453 1.00 91.62 107 MET A O 1
ATOM 862 N N . LEU A 1 108 ? -48.526 12.525 78.652 1.00 89.62 108 LEU A N 1
ATOM 863 C CA . LEU A 1 108 ? -47.293 11.739 78.764 1.00 89.62 108 LEU A CA 1
ATOM 864 C C . LEU A 1 108 ? -47.441 10.319 78.196 1.00 89.62 108 LEU A C 1
ATOM 866 O O . LEU A 1 108 ? -46.522 9.807 77.556 1.00 89.62 108 LEU A O 1
ATOM 870 N N . ALA A 1 109 ? -48.607 9.691 78.372 1.00 90.75 109 ALA A N 1
ATOM 871 C CA . ALA A 1 109 ? -48.891 8.388 77.776 1.00 90.75 109 ALA A CA 1
ATOM 872 C C . ALA A 1 109 ? -48.919 8.440 76.235 1.00 90.75 109 ALA A C 1
ATOM 874 O O . ALA A 1 109 ? -48.360 7.565 75.574 1.00 90.75 109 ALA A O 1
ATOM 875 N N . ILE A 1 110 ? -49.538 9.469 75.650 1.00 89.19 110 ILE A N 1
ATOM 876 C CA . ILE A 1 110 ? -49.596 9.653 74.193 1.00 89.19 110 ILE A CA 1
ATOM 877 C C . ILE A 1 110 ? -48.220 10.016 73.623 1.00 89.19 110 ILE A C 1
ATOM 879 O O . ILE A 1 110 ? -47.853 9.492 72.575 1.00 89.19 110 ILE A O 1
ATOM 883 N N . GLU A 1 111 ? -47.440 10.849 74.313 1.00 89.50 111 GLU A N 1
ATOM 884 C CA . GLU A 1 111 ? -46.064 11.186 73.925 1.00 89.50 111 GLU A CA 1
ATOM 885 C C . GLU A 1 111 ? -45.200 9.928 73.820 1.00 89.50 111 GLU A C 1
ATOM 887 O O . GLU A 1 111 ? -44.555 9.708 72.798 1.00 89.50 111 GLU A O 1
ATOM 892 N N . GLN A 1 112 ? -45.274 9.041 74.817 1.00 89.06 112 GLN A N 1
ATOM 893 C CA . GLN A 1 112 ? -44.547 7.771 74.798 1.00 89.06 112 GLN A CA 1
ATOM 894 C C . GLN A 1 112 ? -44.964 6.873 73.626 1.00 89.06 112 GLN A C 1
ATOM 896 O O . GLN A 1 112 ? -44.108 6.275 72.975 1.00 89.06 112 GLN A O 1
ATOM 901 N N . VAL A 1 113 ? -46.263 6.788 73.324 1.00 90.88 113 VAL A N 1
ATOM 902 C CA . VAL A 1 113 ? -46.765 5.985 72.196 1.00 90.88 113 VAL A CA 1
ATOM 903 C C . VAL A 1 113 ? -46.336 6.578 70.851 1.00 90.88 113 VAL A C 1
ATOM 905 O O . VAL A 1 113 ? -45.969 5.829 69.944 1.00 90.88 113 VAL A O 1
ATOM 908 N N . ILE A 1 114 ? -46.353 7.907 70.707 1.00 88.38 114 ILE A N 1
ATOM 909 C CA . ILE A 1 114 ? -45.909 8.593 69.487 1.00 88.38 114 ILE A CA 1
ATOM 910 C C . ILE A 1 114 ? -44.405 8.405 69.285 1.00 88.38 114 ILE A C 1
ATOM 912 O O . ILE A 1 114 ? -43.990 8.060 68.178 1.00 88.38 114 ILE A O 1
ATOM 916 N N . ASP A 1 115 ? -43.599 8.567 70.333 1.00 87.75 115 ASP A N 1
ATOM 917 C CA . ASP A 1 115 ? -42.151 8.358 70.282 1.00 87.75 115 ASP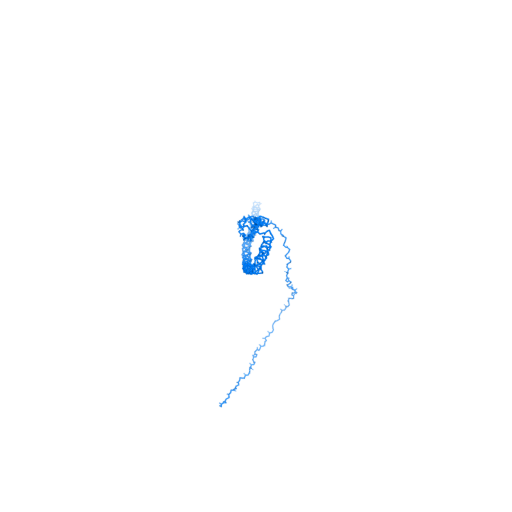 A CA 1
ATOM 918 C C . ASP A 1 115 ? -41.797 6.921 69.894 1.00 87.75 115 ASP A C 1
ATOM 920 O O . ASP A 1 115 ? -40.935 6.694 69.039 1.00 87.75 115 ASP A O 1
ATOM 924 N N . GLU A 1 116 ? -42.475 5.944 70.495 1.00 88.25 116 GLU A N 1
ATOM 925 C CA . GLU A 1 116 ? -42.298 4.528 70.179 1.00 88.25 116 GLU A CA 1
ATOM 926 C C . GLU A 1 116 ? -42.717 4.233 68.729 1.00 88.25 116 GLU A C 1
ATOM 928 O O . GLU A 1 116 ? -41.981 3.597 67.972 1.00 88.25 116 GLU A O 1
ATOM 933 N N . SER A 1 117 ? -43.858 4.769 68.284 1.00 86.00 117 SER A N 1
ATOM 934 C CA . SER A 1 117 ? -44.325 4.627 66.902 1.00 86.00 117 SER A CA 1
ATOM 935 C C . SER A 1 117 ? -43.378 5.289 65.899 1.00 86.00 117 SER A C 1
ATOM 937 O O . SER A 1 117 ? -43.107 4.713 64.846 1.00 86.00 117 SER A O 1
ATOM 939 N N . MET A 1 118 ? -42.859 6.485 66.185 1.00 83.50 118 MET A N 1
ATOM 940 C CA . MET A 1 118 ? -41.950 7.199 65.288 1.00 83.50 118 MET A CA 1
ATOM 941 C C . MET A 1 118 ? -40.602 6.482 65.196 1.00 83.50 118 MET A C 1
ATOM 943 O O . MET A 1 118 ? -40.082 6.310 64.094 1.00 83.50 118 MET A O 1
ATOM 947 N N . LYS A 1 119 ? -40.061 5.989 66.316 1.00 83.31 119 LYS A N 1
ATOM 948 C CA . LYS A 1 119 ? -38.853 5.149 66.314 1.00 83.31 119 LYS A CA 1
ATOM 949 C C . LYS A 1 119 ? -39.071 3.865 65.519 1.00 83.31 119 LYS A C 1
ATOM 951 O O . LYS A 1 119 ? -38.209 3.515 64.715 1.00 83.31 119 LYS A O 1
ATOM 956 N N . ASN A 1 120 ? -40.219 3.207 65.659 1.00 82.44 120 ASN A N 1
ATOM 957 C CA . ASN A 1 120 ? -40.554 2.001 64.897 1.00 82.44 120 ASN A CA 1
ATOM 958 C C . ASN A 1 120 ? -40.751 2.276 63.395 1.00 82.44 120 ASN A C 1
ATOM 960 O O . ASN A 1 120 ? -40.306 1.488 62.562 1.00 82.44 120 ASN A O 1
ATOM 964 N N . LEU A 1 121 ? -41.327 3.422 63.021 1.00 79.12 121 LEU A N 1
ATOM 965 C CA . LEU A 1 121 ? -41.435 3.850 61.621 1.00 79.12 121 LEU A CA 1
ATOM 966 C C . LEU A 1 121 ? -40.074 4.201 61.012 1.00 79.12 121 LEU A C 1
ATOM 968 O O . LEU A 1 121 ? -39.761 3.740 59.917 1.00 79.12 121 LEU A O 1
ATOM 972 N N . ILE A 1 122 ? -39.254 4.994 61.710 1.00 74.00 122 ILE A N 1
ATOM 973 C CA . ILE A 1 122 ? -37.921 5.386 61.237 1.00 74.00 122 ILE A CA 1
ATOM 974 C C . ILE A 1 122 ? -37.031 4.157 61.137 1.00 74.00 122 ILE A C 1
ATOM 976 O O . ILE A 1 122 ? -36.388 3.970 60.114 1.00 74.00 122 ILE A O 1
ATOM 980 N N . THR A 1 123 ? -37.006 3.296 62.154 1.00 71.94 123 THR A N 1
ATOM 981 C CA . THR A 1 123 ? -36.236 2.051 62.079 1.00 71.94 123 THR A CA 1
ATOM 982 C C . THR A 1 123 ? -36.766 1.165 60.967 1.00 71.94 123 THR A C 1
ATOM 984 O O . THR A 1 123 ? -35.942 0.713 60.193 1.00 71.94 123 THR A O 1
ATOM 987 N N . GLY A 1 124 ? -38.086 1.011 60.801 1.00 68.31 124 GLY A N 1
ATOM 988 C CA . GLY A 1 124 ? -38.749 0.321 59.687 1.00 68.31 124 GLY A CA 1
ATOM 989 C 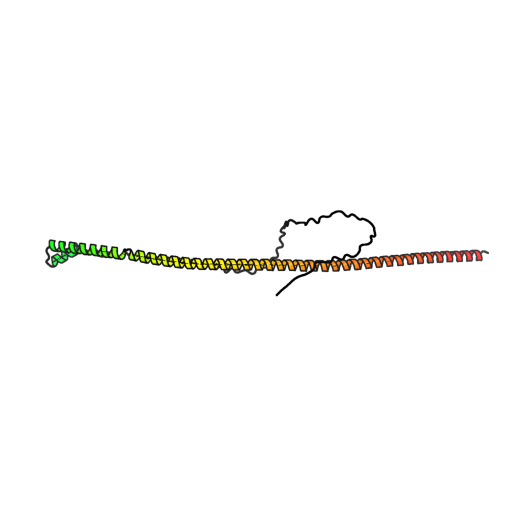C . GLY A 1 124 ? -38.287 0.786 58.303 1.00 68.31 124 GLY A C 1
ATOM 990 O O . GLY A 1 124 ? -37.859 -0.029 57.491 1.00 68.31 124 GLY A O 1
ATOM 991 N N . LEU A 1 125 ? -38.309 2.097 58.064 1.00 65.44 125 LEU A N 1
ATOM 992 C CA . LEU A 1 125 ? -37.915 2.733 56.798 1.00 65.44 125 LEU A CA 1
ATOM 993 C C . LEU A 1 125 ? -36.392 2.804 56.597 1.00 65.44 125 LEU A C 1
ATOM 995 O O . LEU A 1 125 ? -35.904 2.806 55.476 1.00 65.44 125 LEU A O 1
ATOM 999 N N . VAL A 1 126 ? -35.618 2.860 57.680 1.00 60.81 126 VAL A N 1
ATOM 1000 C CA . VAL A 1 126 ? -34.146 2.803 57.664 1.00 60.81 126 VAL A CA 1
ATOM 1001 C C . VAL A 1 126 ? -33.660 1.351 57.766 1.00 60.81 126 VAL A C 1
ATOM 1003 O O . VAL A 1 126 ? -32.453 1.083 57.738 1.00 60.81 126 VAL A O 1
ATOM 1006 N N . THR A 1 127 ? -34.568 0.371 57.878 1.00 59.31 127 THR A N 1
ATOM 1007 C CA . THR A 1 127 ? -34.153 -1.009 58.094 1.00 59.31 127 THR A CA 1
ATOM 1008 C C . THR A 1 127 ? -33.397 -1.498 56.875 1.00 59.31 127 THR A C 1
ATOM 1010 O O . THR A 1 127 ? -33.692 -1.196 55.721 1.00 59.31 127 THR A O 1
ATOM 1013 N N . ARG A 1 128 ? -32.408 -2.333 57.175 1.00 61.62 128 ARG A N 1
ATOM 1014 C CA . ARG A 1 128 ? -31.517 -3.074 56.278 1.00 61.62 128 ARG A CA 1
ATOM 1015 C C . ARG A 1 128 ? -32.158 -3.631 54.999 1.00 61.62 128 ARG A C 1
ATOM 1017 O O . ARG A 1 128 ? -31.413 -3.958 54.083 1.00 61.62 128 ARG A O 1
ATOM 1024 N N . ILE A 1 129 ? -33.482 -3.764 54.944 1.00 68.50 129 ILE A N 1
ATOM 1025 C CA . ILE A 1 129 ? -34.265 -4.218 53.794 1.00 68.50 129 ILE A CA 1
ATOM 1026 C C . ILE A 1 129 ? -34.066 -3.287 52.589 1.00 68.50 129 ILE A C 1
ATOM 1028 O O . ILE A 1 129 ? -33.733 -3.775 51.508 1.00 68.50 129 ILE A O 1
ATOM 1032 N N . ASP A 1 130 ? -34.152 -1.968 52.768 1.00 75.31 130 ASP A N 1
ATOM 1033 C CA . ASP A 1 130 ? -33.998 -1.019 51.655 1.00 75.31 130 ASP A CA 1
ATOM 1034 C C . ASP A 1 130 ? -32.544 -0.923 51.188 1.00 75.31 130 ASP A C 1
ATOM 1036 O O . ASP A 1 130 ? -32.258 -0.892 49.989 1.00 75.31 130 ASP A O 1
ATOM 1040 N N . PHE A 1 131 ? -31.598 -1.001 52.124 1.00 81.12 131 PHE A N 1
ATOM 1041 C CA . PHE A 1 131 ? -30.177 -1.070 51.793 1.00 81.12 131 PHE A CA 1
ATOM 1042 C C . PHE A 1 131 ? -29.810 -2.380 51.079 1.00 81.12 131 PHE A C 1
ATOM 1044 O O . PHE A 1 131 ? -29.009 -2.377 50.146 1.00 81.12 131 PHE A O 1
ATOM 1051 N N . ALA A 1 132 ? -30.402 -3.509 51.480 1.00 84.19 132 ALA A N 1
ATOM 1052 C CA . ALA A 1 132 ? -30.196 -4.798 50.827 1.00 84.19 132 ALA A CA 1
ATOM 1053 C C . ALA A 1 132 ? -30.767 -4.804 49.405 1.00 84.19 132 ALA A C 1
ATOM 1055 O O . ALA A 1 132 ? -30.106 -5.297 48.489 1.00 84.19 132 ALA A O 1
ATOM 1056 N N . LYS A 1 133 ? -31.950 -4.211 49.206 1.00 86.94 133 LYS A N 1
ATOM 1057 C CA . LYS A 1 133 ? -32.560 -4.060 47.885 1.00 86.94 133 LYS A CA 1
ATOM 1058 C C . LYS A 1 133 ? -31.712 -3.168 46.981 1.00 86.94 133 LYS A C 1
ATOM 1060 O O . LYS A 1 133 ? -31.327 -3.618 45.904 1.00 86.94 133 LYS A O 1
ATOM 1065 N N . LEU A 1 134 ? -31.326 -1.980 47.448 1.00 87.19 134 LEU A N 1
ATOM 1066 C CA . LEU A 1 134 ? -30.461 -1.068 46.696 1.00 87.19 134 LEU A CA 1
ATOM 1067 C C . LEU A 1 134 ? -29.118 -1.722 46.349 1.00 87.19 134 LEU A C 1
ATOM 1069 O O . LEU A 1 134 ? -28.660 -1.651 45.213 1.00 87.19 134 LEU A O 1
ATOM 1073 N N . LYS A 1 135 ? -28.506 -2.432 47.302 1.00 90.00 135 LYS A N 1
ATOM 1074 C CA . LYS A 1 135 ? -27.274 -3.190 47.062 1.00 90.00 135 LYS A CA 1
ATOM 1075 C C . LYS A 1 135 ? -27.464 -4.272 45.999 1.00 90.00 135 LYS A C 1
ATOM 1077 O O . LYS A 1 135 ? -26.583 -4.447 45.164 1.00 90.00 135 LYS A O 1
ATOM 1082 N N . SER A 1 136 ? -28.582 -4.998 46.023 1.00 92.56 136 SER A N 1
ATOM 1083 C CA . SER A 1 136 ? -28.877 -6.027 45.018 1.00 92.56 136 SER A CA 1
ATOM 1084 C C . SER A 1 136 ? -29.080 -5.434 43.623 1.00 92.56 136 SER A C 1
ATOM 1086 O O . SER A 1 136 ? -28.606 -6.005 42.644 1.00 92.56 136 SER A O 1
ATOM 1088 N N . GLU A 1 137 ? -29.711 -4.262 43.541 1.00 93.75 137 GLU A N 1
ATOM 1089 C CA . GLU A 1 137 ? -29.948 -3.541 42.294 1.00 93.75 137 GLU A CA 1
ATOM 1090 C C . GLU A 1 137 ? -28.638 -2.998 41.713 1.00 93.75 137 GLU A C 1
ATOM 1092 O O . GLU A 1 137 ? -28.346 -3.235 40.543 1.00 93.75 137 GLU A O 1
ATOM 1097 N N . ILE A 1 138 ? -27.781 -2.398 42.548 1.00 94.88 138 ILE A N 1
ATOM 1098 C CA . ILE A 1 138 ? -26.428 -1.976 42.152 1.00 94.88 138 ILE A CA 1
ATOM 1099 C C . ILE A 1 138 ? -25.619 -3.175 41.650 1.00 94.88 138 ILE A C 1
ATOM 1101 O O . ILE A 1 138 ? -25.063 -3.123 40.558 1.00 94.88 138 ILE A O 1
ATOM 1105 N N . GLN A 1 139 ? -25.602 -4.287 42.391 1.00 95.12 139 GLN A N 1
ATOM 1106 C CA . GLN A 1 139 ? -24.876 -5.491 41.975 1.00 95.12 139 GLN A CA 1
ATOM 1107 C C . GLN A 1 139 ? -25.407 -6.088 40.667 1.00 95.12 139 GLN A C 1
ATOM 1109 O O . GLN A 1 139 ? -24.642 -6.699 39.918 1.00 95.12 139 GLN A O 1
ATOM 1114 N N . LEU A 1 140 ? -26.707 -5.967 40.396 1.00 95.81 140 LEU A N 1
ATOM 1115 C CA . LEU A 1 140 ? -27.303 -6.425 39.145 1.00 95.81 140 LEU A CA 1
ATOM 1116 C C . LEU A 1 140 ? -26.848 -5.550 37.975 1.00 95.81 140 LEU A C 1
ATOM 1118 O O . LEU A 1 140 ? -26.391 -6.091 36.967 1.00 95.81 140 LEU A O 1
ATOM 1122 N N . VAL A 1 141 ? -26.923 -4.226 38.131 1.00 96.25 141 VAL A N 1
ATOM 1123 C CA . VAL A 1 141 ? -26.476 -3.263 37.115 1.00 96.25 141 VAL A CA 1
ATOM 1124 C C . VAL A 1 141 ? -24.982 -3.425 36.845 1.00 96.25 141 VAL A C 1
ATOM 1126 O O . VAL A 1 141 ? -24.590 -3.558 35.692 1.00 96.25 141 VAL A O 1
ATOM 1129 N N . GLU A 1 142 ? -24.149 -3.544 37.881 1.00 95.81 142 GLU A N 1
ATOM 1130 C CA . GLU A 1 142 ? -22.706 -3.777 37.728 1.00 95.81 142 GLU A CA 1
ATOM 1131 C C . GLU A 1 142 ? -22.406 -5.059 36.944 1.00 95.81 142 GLU A C 1
ATOM 1133 O O . GLU A 1 142 ? -21.544 -5.070 36.066 1.00 95.81 142 GLU A O 1
ATOM 1138 N N . LYS A 1 143 ? -23.125 -6.153 37.228 1.00 96.38 143 LYS A N 1
ATOM 1139 C CA . LYS A 1 143 ? -22.968 -7.412 36.485 1.00 96.38 143 LYS A CA 1
ATOM 1140 C C . LYS A 1 143 ? -23.414 -7.276 35.034 1.00 96.38 143 LYS A C 1
ATOM 1142 O O . LYS A 1 143 ? -22.761 -7.838 34.154 1.00 96.38 143 LYS A O 1
ATOM 1147 N N . GLN A 1 144 ? -24.509 -6.562 34.788 1.00 96.75 144 GLN A N 1
ATOM 1148 C CA . GLN A 1 144 ? -25.005 -6.300 33.443 1.00 96.75 144 GLN A CA 1
ATOM 1149 C C . GLN A 1 144 ? -24.000 -5.460 32.647 1.00 96.75 144 GLN A C 1
ATOM 1151 O O . GLN A 1 144 ? -23.603 -5.870 31.557 1.00 96.75 144 GLN A O 1
ATOM 1156 N N . ASP A 1 145 ? -23.538 -4.341 33.200 1.00 96.56 145 ASP A N 1
ATOM 1157 C CA . ASP A 1 145 ? -22.559 -3.459 32.564 1.00 96.56 145 ASP A CA 1
ATOM 1158 C C . ASP A 1 145 ? -21.237 -4.187 32.325 1.00 96.56 145 ASP A C 1
ATOM 1160 O O . ASP A 1 145 ? -20.657 -4.093 31.244 1.00 96.56 145 ASP A O 1
ATOM 1164 N N . PHE A 1 146 ? -20.786 -4.993 33.288 1.00 97.50 146 PHE A N 1
ATOM 1165 C CA . PHE A 1 146 ? -19.597 -5.819 33.115 1.00 97.50 146 PHE A CA 1
ATOM 1166 C C . PHE A 1 146 ? -19.760 -6.832 31.975 1.00 97.50 146 PHE A C 1
ATOM 1168 O O . PHE A 1 146 ? -18.846 -7.000 31.166 1.00 97.50 146 PHE A O 1
ATOM 1175 N N . ALA A 1 147 ? -20.915 -7.495 31.876 1.00 96.31 147 ALA A N 1
ATOM 1176 C CA . ALA A 1 147 ? -21.195 -8.430 30.791 1.00 96.31 147 ALA A CA 1
ATOM 1177 C C . ALA A 1 147 ? -21.225 -7.727 29.424 1.00 96.31 147 ALA A C 1
ATOM 1179 O O . ALA A 1 147 ? -20.639 -8.232 28.463 1.00 96.31 147 ALA A O 1
ATOM 1180 N N . LEU A 1 148 ? -21.840 -6.542 29.349 1.00 97.19 148 LEU A N 1
ATOM 1181 C CA . LEU A 1 148 ? -21.866 -5.720 28.140 1.00 97.19 148 LEU A CA 1
ATOM 1182 C C . LEU A 1 148 ? -20.453 -5.298 27.731 1.00 97.19 148 LEU A C 1
ATOM 1184 O O . LEU A 1 148 ? -20.031 -5.611 26.618 1.00 97.19 148 LEU A O 1
ATOM 1188 N N . LEU A 1 149 ? -19.684 -4.697 28.642 1.00 97.44 149 LEU A N 1
ATOM 1189 C CA . LEU A 1 149 ? -18.307 -4.268 28.387 1.00 97.44 149 LEU A CA 1
ATOM 1190 C C . LEU A 1 149 ? -17.410 -5.431 27.964 1.00 97.44 149 LEU A C 1
ATOM 1192 O O . LEU A 1 149 ? -16.598 -5.288 27.050 1.00 97.44 149 LEU A O 1
ATOM 1196 N N . LYS A 1 150 ? -17.562 -6.598 28.597 1.00 97.69 150 LYS A N 1
ATOM 1197 C CA . LYS A 1 150 ? -16.825 -7.802 28.212 1.00 97.69 150 LYS A CA 1
ATOM 1198 C C . LYS A 1 150 ? -17.167 -8.225 26.783 1.00 97.69 150 LYS A C 1
ATOM 1200 O O . LYS A 1 150 ? -16.254 -8.465 25.997 1.00 97.69 150 LYS A O 1
ATOM 1205 N N . SER A 1 151 ? -18.453 -8.264 26.432 1.00 97.69 151 SER A N 1
ATOM 1206 C CA . SER A 1 151 ? -18.895 -8.628 25.080 1.00 97.69 151 SER A CA 1
ATOM 1207 C C . SER A 1 151 ? -18.409 -7.636 24.016 1.00 97.69 151 SER A C 1
ATOM 1209 O O . SER A 1 151 ? -17.969 -8.040 22.938 1.00 97.69 151 SER A O 1
ATOM 1211 N N . GLU A 1 152 ? -18.409 -6.337 24.326 1.00 97.19 152 GLU A N 1
ATOM 1212 C CA . GLU A 1 152 ? -17.886 -5.307 23.430 1.00 97.19 152 GLU A CA 1
ATOM 1213 C C . GLU A 1 152 ? -16.375 -5.427 23.256 1.00 97.19 152 GLU A C 1
ATOM 1215 O O . GLU A 1 152 ? -15.878 -5.296 22.138 1.00 97.19 152 GLU A O 1
ATOM 1220 N N . ASN A 1 153 ? -15.642 -5.720 24.330 1.00 97.94 153 ASN A N 1
ATOM 1221 C CA . ASN A 1 153 ? -14.202 -5.927 24.273 1.00 97.94 153 ASN A CA 1
ATOM 1222 C C . ASN A 1 153 ? -13.853 -7.146 23.401 1.00 97.94 153 ASN A C 1
ATOM 1224 O O . ASN A 1 153 ? -13.046 -7.033 22.480 1.00 97.94 153 ASN A O 1
ATOM 1228 N N . GLU A 1 154 ? -14.535 -8.278 23.594 1.00 98.06 154 GLU A N 1
ATOM 1229 C CA . GLU A 1 154 ? -14.372 -9.470 22.750 1.00 98.06 154 GLU A CA 1
ATOM 1230 C C . GLU A 1 154 ? -14.691 -9.179 21.271 1.00 98.06 154 GLU A C 1
ATOM 1232 O O . GLU A 1 154 ? -13.940 -9.583 20.374 1.00 98.06 154 GLU A O 1
ATOM 1237 N N . ARG A 1 155 ? -15.755 -8.409 20.998 1.00 98.12 155 ARG A N 1
ATOM 1238 C CA . ARG A 1 155 ? -16.098 -7.959 19.640 1.00 98.12 155 ARG A CA 1
ATOM 1239 C C . ARG A 1 155 ? -14.989 -7.094 19.036 1.00 98.12 155 ARG A C 1
ATOM 1241 O O . ARG A 1 155 ? -14.590 -7.335 17.896 1.00 98.12 155 ARG A O 1
ATOM 1248 N N . LEU A 1 156 ? -14.476 -6.115 19.783 1.00 98.38 156 LEU A N 1
ATOM 1249 C CA . LEU A 1 156 ? -13.401 -5.227 19.332 1.00 98.38 156 LEU A CA 1
ATOM 1250 C C . LEU A 1 156 ? -12.104 -5.996 19.060 1.00 98.38 156 LEU A C 1
ATOM 1252 O O . LEU A 1 156 ? -11.456 -5.746 18.046 1.00 98.38 156 LEU A O 1
ATOM 1256 N N . ILE A 1 157 ? -11.751 -6.968 19.906 1.00 98.25 157 ILE A N 1
ATOM 1257 C CA . ILE A 1 157 ? -10.599 -7.853 19.682 1.00 98.25 157 ILE A CA 1
ATOM 1258 C C . ILE A 1 157 ? -10.776 -8.644 18.378 1.00 98.25 157 ILE A C 1
ATOM 1260 O O . ILE A 1 157 ? -9.848 -8.721 17.570 1.00 98.25 157 ILE A O 1
ATOM 1264 N N . SER A 1 158 ? -11.972 -9.189 18.126 1.00 98.31 158 SER A N 1
ATOM 1265 C CA . SER A 1 158 ? -12.270 -9.905 16.879 1.00 98.31 158 SER A CA 1
ATOM 1266 C C . SER A 1 158 ? -12.144 -9.005 15.645 1.00 98.31 158 SER A C 1
ATOM 1268 O O . SER A 1 158 ? -11.574 -9.408 14.628 1.00 98.31 158 SER A O 1
ATOM 1270 N N . GLU A 1 159 ? -12.653 -7.775 15.715 1.00 98.19 159 GLU A N 1
ATOM 1271 C CA . GLU A 1 159 ? -12.550 -6.799 14.625 1.00 98.19 159 GLU A CA 1
ATOM 1272 C C . GLU A 1 159 ? -11.111 -6.355 14.372 1.00 98.19 159 GLU A C 1
ATOM 1274 O O . GLU A 1 159 ? -10.702 -6.249 13.213 1.00 98.19 159 GLU A O 1
ATOM 1279 N N . LEU A 1 160 ? -10.327 -6.167 15.434 1.00 98.38 160 LEU A N 1
ATOM 1280 C CA . LEU A 1 160 ? -8.905 -5.861 15.340 1.00 98.38 160 LEU A CA 1
ATOM 1281 C C . LEU A 1 160 ? -8.167 -6.984 14.609 1.00 98.38 160 LEU A C 1
ATOM 1283 O O . LEU A 1 160 ? -7.440 -6.711 13.652 1.00 98.38 160 LEU A O 1
ATOM 1287 N N . GLU A 1 161 ? -8.385 -8.244 14.993 1.00 98.25 161 GLU A N 1
ATOM 1288 C CA . GLU A 1 161 ? -7.700 -9.367 14.348 1.00 98.25 161 GLU A CA 1
ATOM 1289 C C . GLU A 1 161 ? -8.108 -9.505 12.872 1.00 98.25 161 GLU A C 1
ATOM 1291 O O . GLU A 1 161 ? -7.249 -9.693 12.008 1.00 98.25 161 GLU A O 1
ATOM 1296 N N . LYS A 1 162 ? -9.391 -9.291 12.543 1.00 98.31 162 LYS A N 1
ATOM 1297 C CA . LYS A 1 162 ? -9.861 -9.229 11.146 1.00 98.31 162 LYS A CA 1
ATOM 1298 C C . LYS A 1 162 ? -9.180 -8.108 10.361 1.00 98.31 162 LYS A C 1
ATOM 1300 O O . LYS A 1 162 ? -8.771 -8.326 9.220 1.00 98.31 162 LYS A O 1
ATOM 1305 N N . LEU A 1 163 ? -9.054 -6.915 10.940 1.00 98.38 163 LEU A N 1
ATOM 1306 C CA . LEU A 1 163 ? -8.420 -5.775 10.276 1.00 98.38 163 LEU A CA 1
ATOM 1307 C C . LEU A 1 163 ? -6.923 -6.015 10.059 1.00 98.38 163 LEU A C 1
ATOM 1309 O O . LEU A 1 163 ? -6.403 -5.757 8.976 1.00 98.38 163 LEU A O 1
ATOM 1313 N N . LYS A 1 164 ? -6.242 -6.571 11.060 1.00 98.06 164 LYS A N 1
ATOM 1314 C CA . LYS A 1 164 ? -4.833 -6.966 10.983 1.00 98.06 164 LYS A CA 1
ATOM 1315 C C . LYS A 1 164 ? -4.602 -8.014 9.896 1.00 98.06 164 LYS A C 1
ATOM 1317 O O . LYS A 1 164 ? -3.625 -7.906 9.157 1.00 98.06 164 LYS A O 1
ATOM 1322 N N . GLN A 1 165 ? -5.499 -8.991 9.772 1.00 98.25 165 GLN A N 1
ATOM 1323 C CA . GLN A 1 165 ? -5.428 -9.999 8.719 1.00 98.25 165 GLN A CA 1
ATOM 1324 C C . GLN A 1 165 ? -5.612 -9.377 7.327 1.00 98.25 165 GLN A C 1
ATOM 1326 O O . GLN A 1 165 ? -4.761 -9.569 6.459 1.00 98.25 165 GLN A O 1
ATOM 1331 N N . ARG A 1 166 ? -6.643 -8.543 7.136 1.00 97.81 166 ARG A N 1
ATOM 1332 C CA . ARG A 1 166 ? -6.866 -7.818 5.870 1.00 97.81 166 ARG A CA 1
ATOM 1333 C C . ARG A 1 166 ? -5.675 -6.949 5.482 1.00 97.81 166 ARG A C 1
ATOM 1335 O O . ARG A 1 166 ? -5.248 -6.971 4.335 1.00 97.81 166 ARG A O 1
ATOM 1342 N N . LEU A 1 167 ? -5.102 -6.224 6.442 1.00 98.38 167 LEU A N 1
ATOM 1343 C CA . LEU A 1 167 ? -3.940 -5.378 6.194 1.00 98.38 167 LEU A CA 1
ATOM 1344 C C . LEU A 1 167 ? -2.729 -6.202 5.738 1.00 98.38 167 LEU A C 1
ATOM 1346 O O . LEU A 1 167 ? -2.029 -5.803 4.811 1.00 98.38 167 LEU A O 1
ATOM 1350 N N . ARG A 1 168 ? -2.486 -7.369 6.349 1.00 98.25 168 ARG A N 1
ATOM 1351 C CA . ARG A 1 168 ? -1.419 -8.281 5.907 1.00 98.25 168 ARG A CA 1
ATOM 1352 C C . ARG A 1 168 ? -1.654 -8.765 4.480 1.00 98.25 168 ARG A C 1
ATOM 1354 O O . ARG A 1 168 ? -0.730 -8.715 3.674 1.00 98.25 168 ARG A O 1
ATOM 1361 N N . GLU A 1 169 ? -2.877 -9.176 4.161 1.00 98.44 169 GLU A N 1
ATOM 1362 C CA . GLU A 1 169 ? -3.250 -9.617 2.814 1.00 98.44 169 GLU A CA 1
ATOM 1363 C C . GLU A 1 169 ? -3.071 -8.504 1.774 1.00 98.44 169 GLU A C 1
ATOM 1365 O O . GLU A 1 169 ? -2.525 -8.750 0.697 1.00 98.44 169 GLU A O 1
ATOM 1370 N N . GLU A 1 170 ? -3.470 -7.271 2.094 1.00 98.38 170 GLU A N 1
ATOM 1371 C CA . GLU A 1 170 ? -3.289 -6.109 1.221 1.00 98.38 170 GLU A CA 1
ATOM 1372 C C . GLU A 1 170 ? -1.815 -5.749 1.023 1.00 98.38 170 GLU A C 1
ATOM 1374 O O . GLU A 1 170 ? -1.407 -5.466 -0.107 1.00 98.38 170 GLU A O 1
ATOM 1379 N N . ILE A 1 171 ? -0.994 -5.809 2.078 1.00 98.06 171 ILE A N 1
ATOM 1380 C CA . ILE A 1 171 ? 0.456 -5.598 1.977 1.00 98.06 171 ILE A CA 1
ATOM 1381 C C . ILE A 1 171 ? 1.074 -6.657 1.065 1.00 98.06 171 ILE A C 1
ATOM 1383 O O . ILE A 1 171 ? 1.787 -6.309 0.125 1.00 98.06 171 ILE A O 1
ATOM 1387 N N . THR A 1 172 ? 0.776 -7.939 1.291 1.00 97.88 172 THR A N 1
ATOM 1388 C CA . THR A 1 172 ? 1.309 -9.033 0.469 1.00 97.88 172 THR A CA 1
ATOM 1389 C C . THR A 1 172 ? 0.857 -8.912 -0.985 1.00 97.88 172 THR A C 1
ATOM 1391 O O . THR A 1 172 ? 1.677 -9.059 -1.892 1.00 97.88 172 THR A O 1
ATOM 1394 N N . ARG A 1 173 ? -0.415 -8.579 -1.228 1.00 98.31 173 ARG A N 1
ATOM 1395 C CA . ARG A 1 173 ? -0.951 -8.360 -2.578 1.00 98.31 173 ARG A CA 1
ATOM 1396 C C . ARG A 1 173 ? -0.264 -7.188 -3.274 1.00 98.31 173 ARG A C 1
ATOM 1398 O O . ARG A 1 173 ? 0.170 -7.328 -4.414 1.00 98.31 173 ARG A O 1
ATOM 1405 N N . THR A 1 174 ? -0.132 -6.054 -2.589 1.00 98.12 174 THR A N 1
ATOM 1406 C CA . THR A 1 174 ? 0.511 -4.853 -3.141 1.00 98.12 174 THR A CA 1
ATOM 1407 C C . THR A 1 174 ? 1.985 -5.114 -3.430 1.00 98.12 174 THR A C 1
ATOM 1409 O O . THR A 1 174 ? 2.475 -4.768 -4.499 1.00 98.12 174 THR A O 1
ATOM 1412 N N . GLN A 1 175 ? 2.690 -5.798 -2.528 1.00 98.06 175 GLN A N 1
ATOM 1413 C CA . GLN A 1 175 ? 4.085 -6.178 -2.729 1.00 98.06 175 GLN A CA 1
ATOM 1414 C C . GLN A 1 175 ? 4.259 -7.127 -3.923 1.00 98.06 175 GLN A C 1
ATOM 1416 O O . GLN A 1 175 ? 5.187 -6.950 -4.713 1.00 98.06 175 GLN A O 1
ATOM 1421 N N . ALA A 1 176 ? 3.374 -8.118 -4.079 1.00 97.38 176 ALA A N 1
ATOM 1422 C CA . ALA A 1 176 ? 3.383 -9.012 -5.234 1.00 97.38 176 ALA A CA 1
ATOM 1423 C C . ALA A 1 176 ? 3.123 -8.249 -6.543 1.00 97.38 176 ALA A C 1
ATOM 1425 O O . ALA A 1 176 ? 3.842 -8.469 -7.516 1.00 97.38 176 ALA A O 1
ATOM 1426 N N . SER A 1 177 ? 2.167 -7.313 -6.541 1.00 97.38 177 SER A N 1
ATOM 1427 C CA . SER A 1 177 ? 1.881 -6.436 -7.684 1.00 97.38 177 SER A CA 1
ATOM 1428 C C . SER A 1 177 ? 3.101 -5.603 -8.066 1.00 97.38 177 SER A C 1
ATOM 1430 O O . SER A 1 177 ? 3.549 -5.671 -9.202 1.00 97.38 177 SER A O 1
ATOM 1432 N N . VAL A 1 178 ? 3.718 -4.905 -7.108 1.00 98.25 178 VAL A N 1
ATOM 1433 C CA . VAL A 1 178 ? 4.912 -4.083 -7.365 1.00 98.25 178 VAL A CA 1
ATOM 1434 C C . VAL A 1 178 ? 6.067 -4.937 -7.888 1.00 98.25 178 VAL A C 1
ATOM 1436 O O . VAL A 1 178 ? 6.777 -4.535 -8.806 1.00 98.25 178 VAL A O 1
ATOM 1439 N N . ARG A 1 179 ? 6.265 -6.141 -7.335 1.00 97.69 179 ARG A N 1
ATOM 1440 C CA . ARG A 1 179 ? 7.290 -7.062 -7.836 1.00 97.69 179 ARG A CA 1
ATOM 1441 C C . ARG A 1 179 ? 7.006 -7.479 -9.279 1.00 97.69 179 ARG A C 1
ATOM 1443 O O . ARG A 1 179 ? 7.950 -7.577 -10.059 1.00 97.69 179 ARG A O 1
ATOM 1450 N N . LEU A 1 180 ? 5.753 -7.753 -9.634 1.00 97.75 180 LEU A N 1
ATOM 1451 C CA . LEU A 1 180 ? 5.372 -8.069 -11.009 1.00 97.75 180 LEU A CA 1
ATOM 1452 C C . LEU A 1 180 ? 5.629 -6.874 -11.933 1.00 97.75 180 LEU A C 1
ATOM 1454 O O . LEU A 1 180 ? 6.311 -7.050 -12.938 1.00 97.75 180 LEU A O 1
ATOM 1458 N N . ASP A 1 181 ? 5.185 -5.678 -11.548 1.00 97.38 181 ASP A N 1
ATOM 1459 C CA . ASP A 1 181 ? 5.371 -4.444 -12.317 1.00 97.38 181 ASP A CA 1
ATOM 1460 C C . ASP A 1 181 ? 6.853 -4.200 -12.621 1.00 97.38 181 ASP A C 1
ATOM 1462 O O . ASP A 1 181 ? 7.231 -3.969 -13.767 1.00 97.38 181 ASP A O 1
ATOM 1466 N N . LEU A 1 182 ? 7.724 -4.349 -11.616 1.00 97.44 182 LEU A N 1
ATOM 1467 C CA . LEU A 1 182 ? 9.172 -4.215 -11.794 1.00 97.44 182 LEU A CA 1
ATOM 1468 C C . LEU A 1 182 ? 9.761 -5.291 -12.711 1.00 97.44 182 LEU A C 1
ATOM 1470 O O . LEU A 1 182 ? 10.685 -5.006 -13.470 1.00 97.44 182 LEU A O 1
ATOM 1474 N N . ASN A 1 183 ? 9.266 -6.528 -12.645 1.00 97.44 183 ASN A N 1
ATOM 1475 C CA . ASN A 1 183 ? 9.743 -7.593 -13.528 1.00 97.44 183 ASN A CA 1
ATOM 1476 C C . ASN A 1 183 ? 9.306 -7.367 -14.978 1.00 97.44 183 ASN A C 1
ATOM 1478 O O . ASN A 1 183 ? 10.113 -7.575 -15.882 1.00 97.44 183 ASN A O 1
ATOM 1482 N N . LEU A 1 184 ? 8.067 -6.921 -15.196 1.00 97.38 184 LEU A N 1
ATOM 1483 C CA . LEU A 1 184 ? 7.566 -6.564 -16.521 1.00 97.38 184 LEU A CA 1
ATOM 1484 C C . LEU A 1 184 ? 8.346 -5.381 -17.092 1.00 97.38 184 LEU A C 1
ATOM 1486 O O . LEU A 1 184 ? 8.805 -5.444 -18.228 1.00 97.38 184 LEU A O 1
ATOM 1490 N N . GLU A 1 185 ? 8.584 -4.350 -16.285 1.00 97.31 185 GLU A N 1
ATOM 1491 C CA . GLU A 1 185 ? 9.352 -3.174 -16.688 1.00 97.31 185 GLU A CA 1
ATOM 1492 C C . GLU A 1 185 ? 10.818 -3.518 -16.985 1.00 97.31 185 GLU A C 1
ATOM 1494 O O . GLU A 1 185 ? 11.374 -3.082 -17.992 1.00 97.31 185 GLU A O 1
ATOM 1499 N N . LYS A 1 186 ? 11.439 -4.383 -16.173 1.00 97.75 186 LYS A N 1
ATOM 1500 C CA . LYS A 1 186 ? 12.778 -4.917 -16.456 1.00 97.75 186 LYS A CA 1
ATOM 1501 C C . LYS A 1 186 ? 12.806 -5.708 -17.767 1.00 97.75 186 LYS A C 1
ATOM 1503 O O . LYS A 1 186 ? 13.781 -5.604 -18.511 1.00 97.75 186 LYS A O 1
ATOM 1508 N N . GLY A 1 187 ? 11.761 -6.491 -18.039 1.00 97.12 187 GLY A N 1
ATOM 1509 C CA . GLY A 1 187 ? 11.578 -7.197 -19.307 1.00 97.12 187 GLY A CA 1
ATOM 1510 C C . GLY A 1 187 ? 11.501 -6.225 -20.481 1.00 97.12 187 GLY A C 1
ATOM 1511 O O . GLY A 1 187 ? 12.308 -6.322 -21.399 1.00 97.12 187 GLY A O 1
ATOM 1512 N N . ARG A 1 188 ? 10.626 -5.220 -20.388 1.00 97.38 188 ARG A N 1
ATOM 1513 C CA . ARG A 1 188 ? 10.453 -4.174 -21.402 1.00 97.38 188 ARG A CA 1
ATOM 1514 C C . ARG A 1 188 ? 11.755 -3.429 -21.695 1.00 97.38 188 ARG A C 1
ATOM 1516 O O . ARG A 1 188 ? 12.123 -3.285 -22.855 1.00 97.38 188 ARG A O 1
ATOM 1523 N N . ILE A 1 189 ? 12.482 -3.000 -20.660 1.00 97.25 189 ILE A N 1
ATOM 1524 C CA . ILE A 1 189 ? 13.779 -2.325 -20.819 1.00 97.25 189 ILE A CA 1
ATOM 1525 C C . ILE A 1 189 ? 14.771 -3.234 -21.549 1.00 97.25 189 ILE A C 1
ATOM 1527 O O . ILE A 1 189 ? 15.476 -2.774 -22.442 1.00 97.25 189 ILE A O 1
ATOM 1531 N N . ARG A 1 190 ? 14.834 -4.523 -21.196 1.00 97.19 190 ARG A N 1
ATOM 1532 C CA . ARG A 1 190 ? 15.720 -5.479 -21.870 1.00 97.19 190 ARG A CA 1
ATOM 1533 C C . ARG A 1 190 ? 15.359 -5.635 -23.347 1.00 97.19 190 ARG A C 1
ATOM 1535 O O . ARG A 1 190 ? 16.262 -5.657 -24.176 1.00 97.19 190 ARG A O 1
ATOM 1542 N N . ASP A 1 191 ? 14.075 -5.720 -23.668 1.00 97.00 191 ASP A N 1
ATOM 1543 C CA . ASP A 1 191 ? 13.618 -5.881 -25.047 1.00 97.00 191 ASP A CA 1
ATOM 1544 C C . ASP A 1 191 ? 13.921 -4.614 -25.870 1.00 97.00 191 ASP A C 1
ATOM 1546 O O . ASP A 1 191 ? 14.454 -4.701 -26.976 1.00 97.00 191 ASP A O 1
ATOM 1550 N N . GLU A 1 192 ? 13.705 -3.421 -25.303 1.00 97.25 192 GLU A N 1
ATOM 1551 C CA . GLU A 1 192 ? 14.078 -2.145 -25.932 1.00 97.25 192 GLU A CA 1
ATOM 1552 C C . GLU A 1 192 ? 15.589 -1.995 -26.131 1.00 97.25 192 GLU A C 1
ATOM 1554 O O . GLU A 1 192 ? 16.030 -1.497 -27.171 1.00 97.25 192 GLU A O 1
ATOM 1559 N N . LEU A 1 193 ? 16.392 -2.433 -25.158 1.00 96.94 193 LEU A N 1
ATOM 1560 C CA . LEU A 1 193 ? 17.848 -2.472 -25.288 1.00 96.94 193 LEU A CA 1
ATOM 1561 C C . LEU A 1 193 ? 18.280 -3.441 -26.392 1.00 96.94 193 LEU A C 1
ATOM 1563 O O . LEU A 1 193 ? 19.124 -3.072 -27.204 1.00 96.94 193 LEU A O 1
ATOM 1567 N N . GLY A 1 194 ? 17.663 -4.622 -26.479 1.00 96.69 194 GLY A N 1
ATOM 1568 C CA . GLY A 1 194 ? 17.921 -5.583 -27.551 1.00 96.69 194 GLY A CA 1
ATOM 1569 C C . GLY A 1 194 ? 17.605 -5.011 -28.934 1.00 96.69 194 GLY A C 1
ATOM 1570 O O . GLY A 1 194 ? 18.412 -5.129 -29.852 1.00 96.69 194 GLY A O 1
ATOM 1571 N N . VAL A 1 195 ? 16.483 -4.299 -29.083 1.00 97.75 195 VAL A N 1
ATOM 1572 C CA . VAL A 1 195 ? 16.142 -3.605 -30.339 1.00 97.75 195 VAL A CA 1
ATOM 1573 C C . VAL A 1 195 ? 17.186 -2.544 -30.696 1.00 97.75 195 VAL A C 1
ATOM 1575 O O . VAL A 1 195 ? 17.552 -2.406 -31.863 1.00 97.75 195 VAL A O 1
ATOM 1578 N N . ARG A 1 196 ? 17.678 -1.780 -29.713 1.00 96.62 196 ARG A N 1
ATOM 1579 C CA . ARG A 1 196 ? 18.744 -0.794 -29.949 1.00 96.62 196 ARG A CA 1
ATOM 1580 C C . ARG A 1 196 ? 20.053 -1.462 -30.355 1.00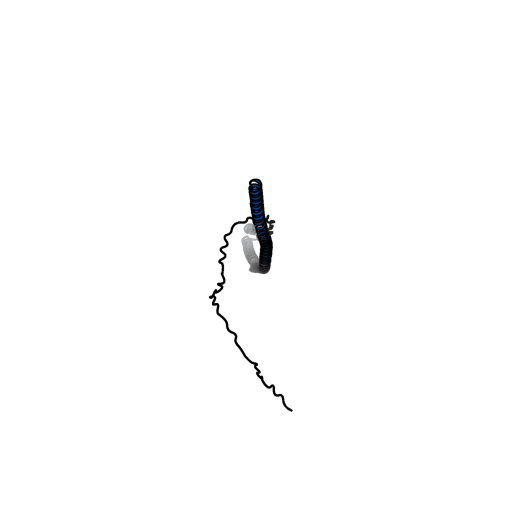 96.62 196 ARG A C 1
ATOM 1582 O O . ARG A 1 196 ? 20.695 -0.980 -31.279 1.00 96.62 196 ARG A O 1
ATOM 1589 N N . GLU A 1 197 ? 20.419 -2.565 -29.711 1.00 97.00 197 GLU A N 1
ATOM 1590 C CA . GLU A 1 197 ? 21.617 -3.330 -30.055 1.00 97.00 197 GLU A CA 1
ATOM 1591 C C . GLU A 1 197 ? 21.545 -3.876 -31.486 1.00 97.00 197 GLU A C 1
ATOM 1593 O O . GLU A 1 197 ? 22.510 -3.753 -32.235 1.00 97.00 197 GLU A O 1
ATOM 1598 N N . LEU A 1 198 ? 20.387 -4.394 -31.907 1.00 97.12 198 LEU A N 1
ATOM 1599 C CA . LEU A 1 198 ? 20.179 -4.842 -33.286 1.00 97.12 198 LEU A CA 1
ATOM 1600 C C . LEU A 1 198 ? 20.330 -3.702 -34.296 1.00 97.12 198 LEU A C 1
ATOM 1602 O O . LEU A 1 198 ? 21.015 -3.878 -35.298 1.00 97.12 198 LEU A O 1
ATOM 1606 N N . LYS A 1 199 ? 19.753 -2.526 -34.019 1.00 97.62 199 LYS A N 1
ATOM 1607 C CA . LYS A 1 199 ? 19.901 -1.349 -34.892 1.00 97.62 199 LYS A CA 1
ATOM 1608 C C . LYS A 1 199 ? 21.350 -0.883 -35.001 1.00 97.62 199 LYS A C 1
ATOM 1610 O O . LYS A 1 199 ? 21.779 -0.504 -36.083 1.00 97.62 199 LYS A O 1
ATOM 1615 N N . ILE A 1 200 ? 22.094 -0.905 -33.894 1.00 97.94 200 ILE A N 1
ATOM 1616 C CA . ILE A 1 200 ? 23.523 -0.569 -33.902 1.00 97.94 200 ILE A CA 1
ATOM 1617 C C . ILE A 1 200 ? 24.276 -1.566 -34.782 1.00 97.94 200 ILE A C 1
ATOM 1619 O O . ILE A 1 200 ? 24.977 -1.145 -35.692 1.00 97.94 200 ILE A O 1
ATOM 1623 N N . ARG A 1 201 ? 24.051 -2.871 -34.591 1.00 97.69 201 ARG A N 1
ATOM 1624 C CA . ARG A 1 201 ? 24.694 -3.911 -35.408 1.00 97.69 201 ARG A CA 1
ATOM 1625 C C . ARG A 1 201 ? 24.358 -3.785 -36.892 1.00 97.69 201 ARG A C 1
ATOM 1627 O O . ARG A 1 201 ? 25.239 -3.944 -37.725 1.00 97.69 201 ARG A O 1
ATOM 1634 N N . GLU A 1 202 ? 23.108 -3.491 -37.236 1.00 97.38 202 GLU A N 1
ATOM 1635 C CA . GLU A 1 202 ? 22.703 -3.254 -38.626 1.00 97.38 202 GLU A CA 1
ATOM 1636 C C . GLU A 1 202 ? 23.477 -2.073 -39.234 1.00 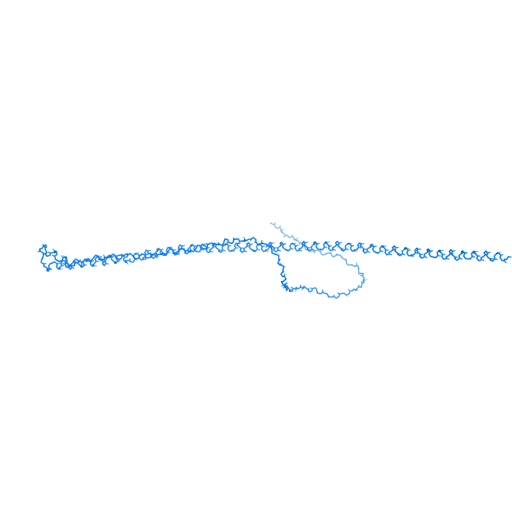97.38 202 GLU A C 1
ATOM 1638 O O . GLU A 1 202 ? 24.047 -2.195 -40.319 1.00 97.38 202 GLU A O 1
ATOM 1643 N N . VAL A 1 203 ? 23.564 -0.952 -38.513 1.00 98.06 203 VAL A N 1
ATOM 1644 C CA . VAL A 1 203 ? 24.337 0.218 -38.952 1.00 98.06 203 VAL A CA 1
ATOM 1645 C C . VAL A 1 203 ? 25.826 -0.111 -39.075 1.00 98.06 203 VAL A C 1
ATOM 1647 O O . VAL A 1 203 ? 26.425 0.257 -40.082 1.00 98.06 203 VAL A O 1
ATOM 1650 N N . ASP A 1 204 ? 26.405 -0.848 -38.128 1.00 97.62 204 ASP A N 1
ATOM 1651 C CA . ASP A 1 204 ? 27.807 -1.275 -38.185 1.00 97.62 204 ASP A CA 1
ATOM 1652 C C . ASP A 1 204 ? 28.074 -2.122 -39.438 1.00 97.62 204 ASP A C 1
ATOM 1654 O O . ASP A 1 204 ? 28.990 -1.823 -40.203 1.00 97.62 204 ASP A O 1
ATOM 1658 N N . THR A 1 205 ? 27.217 -3.110 -39.728 1.00 97.81 205 THR A N 1
ATOM 1659 C CA . THR A 1 205 ? 27.356 -3.933 -40.945 1.00 97.81 205 THR A CA 1
ATOM 1660 C C . THR A 1 205 ? 27.222 -3.114 -42.227 1.00 97.81 205 THR A C 1
ATOM 1662 O O . THR A 1 205 ? 27.915 -3.373 -43.212 1.00 97.81 205 THR A O 1
ATOM 1665 N N . ARG A 1 206 ? 26.365 -2.086 -42.228 1.00 97.75 206 ARG A N 1
ATOM 1666 C CA . ARG A 1 206 ? 26.230 -1.172 -43.363 1.00 97.75 206 ARG A CA 1
ATOM 1667 C C . ARG A 1 206 ? 27.485 -0.324 -43.551 1.00 97.75 206 ARG A C 1
ATOM 1669 O O . ARG A 1 206 ? 27.936 -0.183 -44.684 1.00 97.75 206 ARG A O 1
ATOM 1676 N N . ILE A 1 207 ? 28.061 0.201 -42.470 1.00 98.06 207 ILE A N 1
ATOM 1677 C CA . ILE A 1 207 ? 29.315 0.964 -42.510 1.00 98.06 207 ILE A CA 1
ATOM 1678 C C . ILE A 1 207 ? 30.448 0.087 -43.049 1.00 98.06 207 ILE A C 1
ATOM 1680 O O . ILE A 1 207 ? 31.179 0.517 -43.937 1.00 98.06 207 ILE A O 1
ATOM 1684 N N . GLU A 1 208 ? 30.572 -1.155 -42.578 1.00 97.56 208 GLU A N 1
ATOM 1685 C CA . GLU A 1 208 ? 31.564 -2.104 -43.096 1.00 97.56 208 GLU A CA 1
ATOM 1686 C C . GLU A 1 208 ? 31.378 -2.366 -44.599 1.00 97.56 208 GLU A C 1
ATOM 1688 O O . GLU A 1 208 ? 32.351 -2.358 -45.359 1.00 97.56 208 GLU A O 1
ATOM 1693 N N . GLY A 1 209 ? 30.129 -2.521 -45.050 1.00 97.56 209 GLY A N 1
ATOM 1694 C CA . GLY A 1 209 ? 29.795 -2.648 -46.468 1.00 97.56 209 GLY A CA 1
ATOM 1695 C C . GLY A 1 209 ? 30.176 -1.411 -47.290 1.00 97.56 209 GLY A C 1
ATOM 1696 O O . GLY A 1 209 ? 30.789 -1.536 -48.353 1.00 97.56 209 GLY A O 1
ATOM 1697 N N . GLU A 1 210 ? 29.869 -0.211 -46.792 1.00 97.88 210 GLU A N 1
ATOM 1698 C CA . GLU A 1 210 ? 30.227 1.058 -47.435 1.00 97.88 210 GLU A CA 1
ATOM 1699 C C . GLU A 1 210 ? 31.753 1.244 -47.506 1.00 97.88 210 GLU A C 1
ATOM 1701 O O . GLU A 1 210 ? 32.270 1.636 -48.553 1.00 97.88 210 GLU A O 1
ATOM 1706 N N . ILE A 1 211 ? 32.499 0.873 -46.458 1.00 97.44 211 ILE A N 1
ATOM 1707 C CA . ILE A 1 211 ? 33.972 0.874 -46.456 1.00 97.44 211 ILE A CA 1
ATOM 1708 C C . ILE A 1 211 ? 34.519 -0.091 -47.516 1.00 97.44 211 ILE A C 1
ATOM 1710 O O . ILE A 1 211 ? 35.430 0.270 -48.266 1.00 97.44 211 ILE A O 1
ATOM 1714 N N . GLY A 1 212 ? 33.959 -1.300 -47.614 1.00 97.00 212 GLY A N 1
ATOM 1715 C CA . GLY A 1 212 ? 34.331 -2.271 -48.644 1.00 97.00 212 GLY A CA 1
ATOM 1716 C C . GLY A 1 212 ? 34.115 -1.726 -50.058 1.00 97.00 212 GLY A C 1
ATOM 1717 O O . GLY A 1 212 ? 35.009 -1.811 -50.899 1.00 97.00 212 GLY A O 1
ATOM 1718 N N . ASN A 1 213 ? 32.972 -1.083 -50.305 1.00 97.38 213 ASN A N 1
ATOM 1719 C CA . ASN A 1 213 ? 32.675 -0.442 -51.586 1.00 97.38 213 ASN A CA 1
ATOM 1720 C C . ASN A 1 213 ? 33.602 0.754 -51.888 1.00 97.38 213 ASN A C 1
ATOM 1722 O O . ASN A 1 213 ? 34.090 0.921 -53.006 1.00 97.38 213 ASN A O 1
ATOM 1726 N N . LEU A 1 214 ? 33.920 1.586 -50.894 1.00 97.62 214 LEU A N 1
ATOM 1727 C CA . LEU A 1 214 ? 34.898 2.666 -51.064 1.00 97.62 214 LEU A CA 1
ATOM 1728 C C . LEU A 1 214 ? 36.296 2.121 -51.393 1.00 97.62 214 LEU A C 1
ATOM 1730 O O . LEU A 1 214 ? 37.027 2.710 -52.189 1.00 97.62 214 LEU A O 1
ATOM 173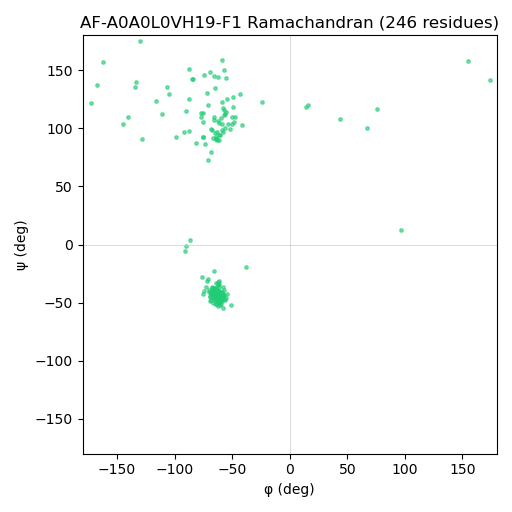4 N N . ARG A 1 215 ? 36.664 0.960 -50.846 1.00 97.19 215 ARG A N 1
ATOM 1735 C CA . ARG A 1 215 ? 37.932 0.296 -51.163 1.00 97.19 215 ARG A CA 1
ATOM 1736 C C . ARG A 1 215 ? 37.981 -0.185 -52.613 1.00 97.19 215 ARG A C 1
ATOM 1738 O O . ARG A 1 215 ? 38.977 0.063 -53.289 1.00 97.19 215 ARG A O 1
ATOM 1745 N N . THR A 1 216 ? 36.921 -0.823 -53.107 1.00 97.19 216 THR A N 1
ATOM 1746 C CA . THR A 1 216 ? 36.868 -1.311 -54.497 1.00 97.19 216 THR A CA 1
ATOM 1747 C C . THR A 1 216 ? 36.824 -0.159 -55.497 1.00 97.19 216 THR A C 1
ATOM 1749 O O . THR A 1 216 ? 37.535 -0.188 -56.502 1.00 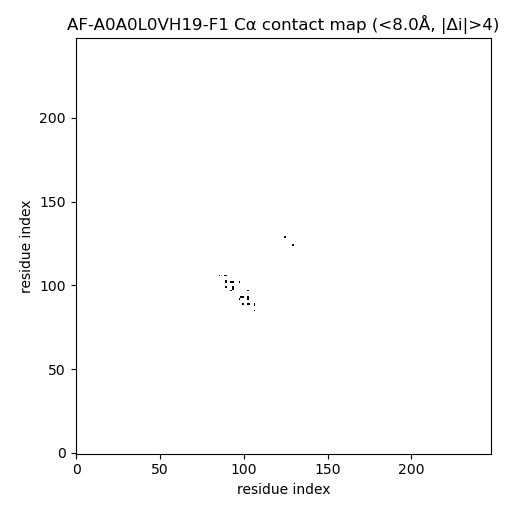97.19 216 THR A O 1
ATOM 1752 N N . THR A 1 217 ? 36.057 0.900 -55.211 1.00 97.12 217 THR A N 1
ATOM 1753 C CA . THR A 1 217 ? 36.048 2.109 -56.052 1.00 97.12 217 THR A CA 1
ATOM 1754 C C . THR A 1 217 ? 37.427 2.769 -56.092 1.00 97.12 217 THR A C 1
ATOM 1756 O O . THR A 1 217 ? 37.884 3.149 -57.168 1.00 97.12 217 THR A O 1
ATOM 1759 N N . MET A 1 218 ? 38.147 2.819 -54.967 1.00 97.56 218 MET A N 1
ATOM 1760 C CA . MET A 1 218 ? 39.527 3.310 -54.916 1.00 97.56 218 MET A CA 1
ATOM 1761 C C . MET A 1 218 ? 40.488 2.449 -55.752 1.00 97.56 218 MET A C 1
ATOM 1763 O O . MET A 1 218 ? 41.338 2.984 -56.464 1.00 97.56 218 MET A O 1
ATOM 1767 N N . GLU A 1 219 ? 40.376 1.120 -55.691 1.00 96.12 219 GLU A N 1
ATOM 1768 C CA . GLU A 1 219 ? 41.186 0.209 -56.515 1.00 96.12 219 GLU A CA 1
ATOM 1769 C C . GLU A 1 219 ? 40.910 0.400 -58.017 1.00 96.12 219 GLU A C 1
ATOM 1771 O O . GLU A 1 219 ? 41.850 0.479 -58.810 1.00 96.12 219 GLU A O 1
ATOM 1776 N N . SER A 1 220 ? 39.645 0.588 -58.400 1.00 96.38 220 SER A N 1
ATOM 1777 C CA . SER A 1 220 ? 39.251 0.923 -59.775 1.00 96.38 220 SER A CA 1
ATOM 1778 C C . SER A 1 220 ? 39.838 2.263 -60.240 1.00 96.38 220 SER A C 1
ATOM 1780 O O . SER A 1 220 ? 40.429 2.346 -61.317 1.00 96.38 220 SER A O 1
ATOM 1782 N N . VAL A 1 221 ? 39.776 3.308 -59.402 1.00 97.50 221 VAL A N 1
ATOM 1783 C CA . VAL A 1 221 ? 40.382 4.619 -59.703 1.00 97.50 221 VAL A CA 1
ATOM 1784 C C . VAL A 1 221 ? 41.889 4.496 -59.933 1.00 97.50 221 VAL A C 1
ATOM 1786 O O . VAL A 1 221 ? 42.403 5.069 -60.895 1.00 97.50 221 VAL A O 1
ATOM 1789 N N . LYS A 1 222 ? 42.604 3.714 -59.114 1.00 97.62 222 LYS A N 1
ATOM 1790 C CA . LYS A 1 222 ? 44.038 3.448 -59.325 1.00 97.62 222 LYS A CA 1
ATOM 1791 C C . LYS A 1 222 ? 44.304 2.811 -60.690 1.00 97.62 222 LYS A C 1
ATOM 1793 O O . LYS A 1 222 ? 45.238 3.222 -61.376 1.00 97.62 222 LYS A O 1
ATOM 1798 N N . PHE A 1 223 ? 43.486 1.842 -61.099 1.00 96.69 223 PHE A N 1
ATOM 1799 C CA . PHE A 1 223 ? 43.630 1.195 -62.403 1.00 96.69 223 PHE A CA 1
ATOM 1800 C C . PHE A 1 223 ? 43.341 2.152 -63.567 1.00 96.69 223 PHE A C 1
ATOM 1802 O O . PHE A 1 223 ? 44.111 2.191 -64.524 1.00 96.69 223 PHE A O 1
ATOM 1809 N N . ASN A 1 224 ? 42.308 2.992 -63.454 1.00 96.69 224 ASN A N 1
ATOM 1810 C CA . ASN A 1 224 ? 42.016 4.030 -64.447 1.00 96.69 224 ASN A CA 1
ATOM 1811 C C . ASN A 1 224 ? 43.203 4.989 -64.621 1.00 96.69 224 ASN A C 1
ATOM 1813 O O . ASN A 1 224 ? 43.592 5.292 -65.746 1.00 96.69 224 ASN A O 1
ATOM 1817 N N . ILE A 1 225 ? 43.830 5.426 -63.522 1.00 97.31 225 ILE A N 1
ATOM 1818 C CA . ILE A 1 225 ? 45.029 6.279 -63.576 1.00 97.31 225 ILE A CA 1
ATOM 1819 C C . ILE A 1 225 ? 46.171 5.567 -64.313 1.00 97.31 225 ILE A C 1
ATOM 1821 O O . ILE A 1 225 ? 46.799 6.171 -65.181 1.00 97.31 225 ILE A O 1
ATOM 1825 N N . LEU A 1 226 ? 46.421 4.285 -64.022 1.00 96.81 226 LEU A N 1
ATOM 1826 C CA . LEU A 1 226 ? 47.438 3.505 -64.737 1.00 96.81 226 LEU A CA 1
ATOM 1827 C C . LEU A 1 226 ? 47.155 3.440 -66.242 1.00 96.81 226 LEU A C 1
ATOM 1829 O O . LEU A 1 226 ? 48.072 3.636 -67.036 1.00 96.81 226 LEU A O 1
ATOM 1833 N N . GLN A 1 227 ? 45.900 3.228 -66.646 1.00 95.19 227 GLN A N 1
ATOM 1834 C CA . GLN A 1 227 ? 45.515 3.245 -68.059 1.00 95.19 227 GLN A CA 1
ATOM 1835 C C . GLN A 1 227 ? 45.775 4.607 -68.718 1.00 95.19 227 GLN A C 1
ATOM 1837 O O . GLN A 1 227 ? 46.333 4.648 -69.814 1.00 95.19 227 GLN A O 1
ATOM 1842 N N . TYR A 1 228 ? 45.438 5.719 -68.054 1.00 97.06 228 TYR A N 1
ATOM 1843 C CA . TYR A 1 228 ? 45.743 7.064 -68.557 1.00 97.06 228 TYR A CA 1
ATOM 1844 C C . TYR A 1 228 ? 47.250 7.291 -68.724 1.00 97.06 228 TYR A C 1
ATOM 1846 O O . TYR A 1 228 ? 47.689 7.834 -69.741 1.00 97.06 228 TYR A O 1
ATOM 1854 N N . VAL A 1 229 ? 48.062 6.843 -67.763 1.00 96.75 229 VAL A N 1
ATOM 1855 C CA . VAL A 1 229 ? 49.527 6.939 -67.852 1.00 96.75 229 VAL A CA 1
ATOM 1856 C C . VAL A 1 229 ? 50.048 6.127 -69.039 1.00 96.75 229 VAL A C 1
ATOM 1858 O O . VAL A 1 229 ? 50.811 6.648 -69.848 1.00 96.75 229 VAL A O 1
ATOM 1861 N N . VAL A 1 230 ? 49.587 4.886 -69.212 1.00 96.81 230 VAL A N 1
ATOM 1862 C CA . VAL A 1 230 ? 49.961 4.056 -70.369 1.00 96.81 230 VAL A CA 1
ATOM 1863 C C . VAL A 1 230 ? 49.549 4.725 -71.686 1.00 96.81 230 VAL A C 1
ATOM 1865 O O . VAL A 1 230 ? 50.359 4.802 -72.608 1.00 96.81 230 VAL A O 1
ATOM 1868 N N . GLY A 1 231 ? 48.330 5.263 -71.767 1.00 96.19 231 GLY A N 1
ATOM 1869 C CA . GLY A 1 231 ? 47.819 5.944 -72.959 1.00 96.19 231 GLY A CA 1
ATOM 1870 C C . GLY A 1 231 ? 48.615 7.198 -73.328 1.00 96.19 231 GLY A C 1
ATOM 1871 O O . GLY A 1 231 ? 48.945 7.402 -74.497 1.00 96.19 231 GLY A O 1
ATOM 1872 N N . THR A 1 232 ? 48.971 8.023 -72.341 1.00 96.50 232 THR A N 1
ATOM 1873 C CA . THR A 1 232 ? 49.764 9.247 -72.554 1.00 96.50 232 THR A CA 1
ATOM 1874 C C . THR A 1 232 ? 51.204 8.946 -72.960 1.00 96.50 232 THR A C 1
ATOM 1876 O O . THR A 1 232 ? 51.688 9.539 -73.923 1.00 96.50 232 THR A O 1
ATOM 1879 N N . VAL A 1 233 ? 51.868 7.985 -72.308 1.00 96.69 233 VAL A N 1
ATOM 1880 C CA . VAL A 1 233 ? 53.225 7.546 -72.681 1.00 96.69 233 VAL A CA 1
ATOM 1881 C C . VAL A 1 233 ? 53.238 6.940 -74.085 1.00 96.69 233 VAL A C 1
ATOM 1883 O O . VAL A 1 233 ? 54.101 7.292 -74.888 1.00 96.69 233 VAL A O 1
ATOM 1886 N N . ALA A 1 234 ? 52.265 6.087 -74.421 1.00 96.56 234 ALA A N 1
ATOM 1887 C CA . ALA A 1 234 ? 52.147 5.511 -75.760 1.00 96.56 234 ALA A CA 1
ATOM 1888 C C . ALA A 1 234 ? 51.896 6.586 -76.832 1.00 96.56 234 ALA A C 1
ATOM 1890 O O . ALA A 1 234 ? 52.527 6.557 -77.886 1.00 96.56 234 ALA A O 1
ATOM 1891 N N . SER A 1 235 ? 51.032 7.567 -76.549 1.00 96.62 235 SER A N 1
ATOM 1892 C CA . SER A 1 235 ? 50.750 8.685 -77.464 1.00 96.62 235 SER A CA 1
ATOM 1893 C C . SER A 1 235 ? 51.978 9.575 -77.670 1.00 96.62 235 SER A C 1
ATOM 1895 O O . SER A 1 235 ? 52.324 9.897 -78.806 1.00 96.62 235 SER A O 1
ATOM 1897 N N . GLY A 1 236 ? 52.686 9.925 -76.590 1.00 96.69 236 GLY A N 1
ATOM 1898 C CA . GLY A 1 236 ? 53.946 10.667 -76.666 1.00 96.69 236 GLY A CA 1
ATOM 1899 C C . GLY A 1 236 ? 55.025 9.901 -77.437 1.00 96.69 236 GLY A C 1
ATOM 1900 O O . GLY A 1 236 ? 55.698 10.476 -78.291 1.00 96.69 236 GLY A O 1
ATOM 1901 N N . GLY A 1 237 ? 55.136 8.589 -77.207 1.00 96.50 237 GLY A N 1
ATOM 1902 C CA . GLY A 1 237 ? 56.025 7.702 -77.957 1.00 96.50 237 GLY A CA 1
ATOM 1903 C C . GLY A 1 237 ? 55.688 7.640 -79.450 1.00 96.50 237 GLY A C 1
ATOM 1904 O O . GLY A 1 237 ? 56.586 7.738 -80.282 1.00 96.50 237 GLY A O 1
ATOM 1905 N N . ALA A 1 238 ? 54.404 7.552 -79.810 1.00 96.25 238 ALA A N 1
ATOM 1906 C CA . ALA A 1 238 ? 53.957 7.559 -81.203 1.00 96.25 238 ALA A CA 1
ATOM 1907 C C . ALA A 1 238 ? 54.300 8.878 -81.917 1.00 96.25 238 ALA A C 1
ATOM 1909 O O . ALA A 1 238 ? 54.793 8.851 -83.046 1.00 96.25 238 ALA A O 1
ATOM 1910 N N . LEU A 1 239 ? 54.104 10.022 -81.252 1.00 95.94 239 LEU A N 1
ATOM 1911 C CA . LEU A 1 239 ? 54.493 11.333 -81.784 1.00 95.94 239 LEU A CA 1
ATOM 1912 C C . LEU A 1 239 ? 56.011 11.448 -81.970 1.00 95.94 239 LEU A C 1
ATOM 1914 O O . LEU A 1 239 ? 56.460 11.940 -83.003 1.00 95.94 239 LEU A O 1
ATOM 1918 N N . LEU A 1 240 ? 56.803 10.956 -81.012 1.00 95.12 240 LEU A N 1
ATOM 1919 C CA . LEU A 1 240 ? 58.264 10.943 -81.119 1.00 95.12 240 LEU A CA 1
ATOM 1920 C C . LEU A 1 240 ? 58.735 10.089 -82.304 1.00 95.12 240 LEU A C 1
ATOM 1922 O O . LEU A 1 240 ? 59.586 10.522 -83.079 1.00 95.12 240 LEU A O 1
ATOM 1926 N N . LEU A 1 241 ? 58.157 8.898 -82.483 1.00 93.69 241 LEU A N 1
ATOM 1927 C CA . LEU A 1 241 ? 58.453 8.033 -83.627 1.00 93.69 241 LEU A CA 1
ATOM 1928 C C . LEU A 1 241 ? 58.053 8.684 -84.959 1.00 93.69 241 LEU A C 1
ATOM 1930 O O . LEU A 1 241 ? 58.811 8.610 -85.927 1.00 93.69 241 LEU A O 1
ATOM 1934 N N . ALA A 1 242 ? 56.897 9.352 -85.013 1.00 95.44 242 ALA A N 1
ATOM 1935 C CA . ALA A 1 242 ? 56.461 10.099 -86.190 1.00 95.44 242 ALA A CA 1
ATOM 1936 C C . ALA A 1 242 ? 57.416 11.260 -86.521 1.00 95.44 242 ALA A C 1
ATOM 1938 O O . ALA A 1 242 ? 57.775 11.442 -87.683 1.00 95.44 242 ALA A O 1
ATOM 1939 N N . TYR A 1 243 ? 57.885 11.993 -85.507 1.00 95.94 243 TYR A N 1
ATOM 1940 C CA . TYR A 1 243 ? 58.869 13.065 -85.661 1.00 95.94 243 TYR A CA 1
ATOM 1941 C C . TYR A 1 243 ? 60.202 12.542 -86.211 1.00 95.94 243 TYR A C 1
ATOM 1943 O O . TYR A 1 243 ? 60.698 13.061 -87.209 1.00 95.94 243 TYR A O 1
ATOM 1951 N N . ILE A 1 244 ? 60.749 11.468 -85.625 1.00 94.75 244 ILE A N 1
ATOM 1952 C CA . ILE A 1 244 ? 61.988 10.837 -86.115 1.00 94.75 244 ILE A CA 1
ATOM 1953 C C . ILE A 1 244 ? 61.832 10.411 -87.580 1.00 94.75 244 ILE A C 1
ATOM 1955 O O . ILE A 1 244 ? 62.758 10.572 -88.371 1.00 94.75 244 ILE A O 1
ATOM 1959 N N . ARG A 1 245 ? 60.657 9.897 -87.962 1.00 93.44 245 ARG A N 1
ATOM 1960 C CA . ARG A 1 245 ? 60.370 9.505 -89.345 1.00 93.44 245 ARG A CA 1
ATOM 1961 C C . ARG A 1 245 ? 60.224 10.688 -90.306 1.00 93.44 245 ARG A C 1
ATOM 1963 O O . ARG A 1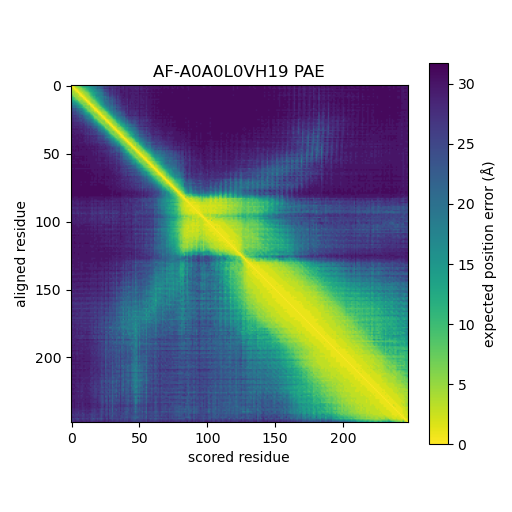 245 ? 60.527 10.516 -91.475 1.00 93.44 245 ARG A O 1
ATOM 1970 N N . MET A 1 246 ? 59.765 11.852 -89.854 1.00 93.38 246 MET A N 1
ATOM 1971 C CA . MET A 1 246 ? 59.678 13.053 -90.695 1.00 93.38 246 MET A CA 1
ATOM 1972 C C . MET A 1 246 ? 61.062 13.655 -90.996 1.00 93.38 246 MET A C 1
ATOM 1974 O O . MET A 1 246 ? 61.254 14.232 -92.061 1.00 93.38 246 MET A O 1
ATOM 1978 N N . PHE A 1 247 ? 62.016 13.524 -90.066 1.00 87.25 247 PHE A N 1
ATOM 1979 C CA . PHE A 1 247 ? 63.375 14.077 -90.182 1.00 87.25 247 PHE A CA 1
ATOM 1980 C C . PHE A 1 247 ? 64.406 13.137 -90.826 1.00 87.25 247 PHE A C 1
ATOM 1982 O O . PHE A 1 247 ? 65.545 13.552 -91.044 1.00 87.25 247 PHE A O 1
ATOM 1989 N N . ARG A 1 248 ? 64.032 11.888 -91.114 1.00 71.56 248 ARG A N 1
ATOM 1990 C CA . ARG A 1 248 ? 64.857 10.905 -91.822 1.00 71.56 248 ARG A CA 1
ATOM 1991 C C . ARG A 1 248 ? 64.347 10.709 -93.242 1.00 71.56 248 ARG A C 1
ATOM 1993 O O . ARG A 1 248 ? 65.194 10.779 -94.156 1.00 71.56 248 ARG A O 1
#

Solvent-accessible surface area (backbone atoms only — not comparable to full-atom values): 15455 Å² total; per-residue (Å²): 135,89,87,90,86,84,87,85,82,87,84,89,77,86,82,85,90,86,83,90,85,86,84,82,90,81,92,75,78,90,73,83,80,71,81,79,79,75,79,85,78,79,77,86,74,88,77,86,75,85,71,80,74,76,78,78,76,75,80,64,83,79,77,73,69,80,75,73,73,75,79,76,80,73,75,74,73,82,70,77,73,85,78,81,58,66,65,65,52,31,56,51,38,40,76,73,72,41,55,67,73,58,27,51,52,53,48,55,54,49,51,52,50,50,52,53,50,50,50,52,49,51,48,60,73,68,30,66,64,58,57,50,49,54,51,51,51,52,55,50,50,52,52,50,52,49,51,50,54,51,54,50,48,54,51,50,53,52,49,48,53,52,51,54,49,51,50,52,53,50,51,54,50,50,51,51,49,53,52,49,52,52,51,52,51,53,48,51,53,49,53,55,50,50,54,50,52,50,53,50,51,53,50,51,53,49,51,55,51,51,52,52,50,53,50,52,54,50,52,50,52,52,50,53,51,51,50,51,51,52,51,50,53,51,50,53,50,51,50,51,54,51,50,56,60,73,79,105

Foldseek 3Di:
DDDDDDDDDDDDDDDDDDDDDDDDDDDDDDDDPDPDPDDPPPPDDDPDPPPPDPDPPPPDPPPPDPPPPPPPPDPPPPPPPPDDDLVVQLVVVVVVPDDSVVSNVVSVVVVVVVVVVVVVVVCVVVPCPVVVVVVVVVVVVVVVVVVVVVVVVVVVVVVVVVVVVVVVVVVVVVVVVVVVVVVVVVVVVVVVVVVVVVVVVVVVVVVVVVVVVVVVVVVVVVVVVVVVVVVVVVVVVVVVVVVVVVVD

InterPro domains:
  IPR024461 Coiled-coil domain-containing protein 90-like [PF07798] (84-247)
  IPR024461 Coiled-coil domain-containing protein 90-like [PTHR14360] (51-247)

pLDDT: mean 76.81, std 23.59, range [33.19, 98.44]

Organism: NCBI:txid1165861

Secondary structure (DSSP, 8-state):
------PPP----------------------------------------------------------------------------HHHHHHHHHHTT--HHHHHHHHHHHHHHHHHHHHHHHHHHHSHHHHHHHHHHHHHHHHHHHHHHHHHHHHHHHHHHHHHHHHHHHHHHHHHHHHHHHHHHHHHHHHHHHHHHHHHHHHHHHHHHHHHHHHHHHHHHHHHHHHHHHHHHHHHHHHHHHHHHHH-

Mean predicted aligned error: 20.45 Å

Radius of gyration: 62.01 Å; Cα contacts (8 Å, |Δi|>4): 13; chains: 1; bounding box: 129×101×178 Å